Protein AF-A0A0Q2R6Z4-F1 (afdb_monomer_lite)

Structure (mmCIF, N/CA/C/O backbone):
data_AF-A0A0Q2R6Z4-F1
#
_entry.id   AF-A0A0Q2R6Z4-F1
#
loop_
_atom_site.group_PDB
_atom_site.id
_atom_site.type_symbol
_atom_site.label_atom_id
_atom_site.label_alt_id
_atom_site.label_comp_id
_atom_site.label_asym_id
_atom_site.label_entity_id
_atom_site.label_seq_id
_atom_site.pdbx_PDB_ins_code
_atom_site.Cartn_x
_atom_site.Cartn_y
_atom_site.Cartn_z
_atom_site.occupancy
_atom_site.B_iso_or_equiv
_atom_site.auth_seq_id
_atom_site.auth_comp_id
_atom_site.auth_asym_id
_atom_site.auth_atom_id
_atom_site.pdbx_PDB_model_num
ATOM 1 N N . MET A 1 1 ? 34.857 -36.832 -46.666 1.00 43.53 1 MET A N 1
ATOM 2 C CA . MET A 1 1 ? 34.058 -35.683 -46.186 1.00 43.53 1 MET A CA 1
ATOM 3 C C . MET A 1 1 ? 35.008 -34.594 -45.701 1.00 43.53 1 MET A C 1
ATOM 5 O O . MET A 1 1 ? 35.686 -34.791 -44.704 1.00 43.53 1 MET A O 1
ATOM 9 N N . LEU A 1 2 ? 35.151 -33.500 -46.456 1.00 51.31 2 LEU A N 1
ATOM 10 C CA . LEU A 1 2 ? 36.077 -32.400 -46.147 1.00 51.31 2 LEU A CA 1
ATOM 11 C C . LEU A 1 2 ? 35.426 -31.437 -45.144 1.00 51.31 2 LEU A C 1
ATOM 13 O O . LEU A 1 2 ? 34.524 -30.683 -45.504 1.00 51.31 2 LEU A O 1
ATOM 17 N N . GLN A 1 3 ? 35.879 -31.455 -43.888 1.00 57.09 3 GLN A N 1
ATOM 18 C CA . GLN A 1 3 ? 35.450 -30.493 -42.871 1.00 57.09 3 GLN A CA 1
ATOM 19 C C . GLN A 1 3 ? 35.933 -29.083 -43.250 1.00 57.09 3 GLN A C 1
ATOM 21 O O . GLN A 1 3 ? 37.123 -28.762 -43.216 1.00 57.09 3 GLN A O 1
ATOM 26 N N . ARG A 1 4 ? 34.988 -28.226 -43.646 1.00 56.56 4 ARG A N 1
ATOM 27 C CA . ARG A 1 4 ? 35.224 -26.823 -43.999 1.00 56.56 4 ARG A CA 1
ATOM 28 C C . ARG A 1 4 ? 35.564 -26.057 -42.721 1.00 56.56 4 ARG A C 1
ATOM 30 O O . ARG A 1 4 ? 34.697 -25.797 -41.898 1.00 56.56 4 ARG A O 1
ATOM 37 N N . ASN A 1 5 ? 36.843 -25.736 -42.546 1.00 54.69 5 ASN A N 1
ATOM 38 C CA . ASN A 1 5 ? 37.367 -25.141 -41.320 1.00 54.69 5 ASN A CA 1
ATOM 39 C C . ASN A 1 5 ? 36.759 -23.731 -41.082 1.00 54.69 5 ASN A C 1
ATOM 41 O O . ASN A 1 5 ? 37.078 -22.800 -41.836 1.00 54.69 5 ASN A O 1
ATOM 45 N N . PRO A 1 6 ? 35.896 -23.543 -40.062 1.00 59.94 6 PRO A N 1
ATOM 46 C CA . PRO A 1 6 ? 35.085 -22.330 -39.883 1.00 59.94 6 PRO A CA 1
ATOM 47 C C . PRO A 1 6 ? 35.934 -21.084 -39.597 1.00 59.94 6 PRO A C 1
ATOM 49 O O . PRO A 1 6 ? 35.570 -19.971 -39.978 1.00 59.94 6 PRO A O 1
ATOM 52 N N . ARG A 1 7 ? 37.133 -21.269 -39.030 1.00 58.03 7 ARG A N 1
ATOM 53 C CA . ARG A 1 7 ? 38.079 -20.184 -38.731 1.00 58.03 7 ARG A CA 1
ATOM 54 C C . ARG A 1 7 ? 38.596 -19.477 -39.989 1.00 58.03 7 ARG A C 1
ATOM 56 O O . ARG A 1 7 ? 38.792 -18.267 -39.980 1.00 58.03 7 ARG A O 1
ATOM 63 N N . ARG A 1 8 ? 38.759 -20.196 -41.108 1.00 59.97 8 ARG A N 1
ATOM 64 C CA . ARG A 1 8 ? 39.201 -19.595 -42.385 1.00 59.97 8 ARG A CA 1
ATOM 65 C C . ARG A 1 8 ? 38.102 -18.772 -43.058 1.00 59.97 8 ARG A C 1
ATOM 67 O O . ARG A 1 8 ? 38.410 -17.812 -43.759 1.00 59.97 8 ARG A O 1
ATOM 74 N N . VAL A 1 9 ? 36.838 -19.136 -42.845 1.00 59.91 9 VAL A N 1
ATOM 75 C CA . VAL A 1 9 ? 35.684 -18.383 -43.358 1.00 59.91 9 VAL A CA 1
ATOM 76 C C . VAL A 1 9 ? 35.526 -17.077 -42.579 1.00 59.91 9 VAL A C 1
ATOM 78 O O . VAL A 1 9 ? 35.398 -16.022 -43.194 1.00 59.91 9 VAL A O 1
ATOM 81 N N . LEU A 1 10 ? 35.663 -17.132 -41.250 1.00 57.84 10 LEU A N 1
ATOM 82 C CA . LEU A 1 10 ? 35.654 -15.959 -40.371 1.00 57.84 10 LEU A CA 1
ATOM 83 C C . LEU A 1 10 ? 36.774 -14.962 -40.698 1.00 57.84 10 LEU A C 1
ATOM 85 O O . LEU A 1 10 ? 36.492 -13.782 -40.879 1.00 57.84 10 LEU A O 1
ATOM 89 N N . HIS A 1 11 ? 38.018 -15.417 -40.877 1.00 57.84 11 HIS A N 1
ATOM 90 C CA . HIS A 1 11 ? 39.119 -14.514 -41.235 1.00 57.84 11 HIS A CA 1
ATOM 91 C C . HIS A 1 11 ? 38.961 -13.879 -42.623 1.00 57.84 11 HIS A C 1
ATOM 93 O O . HIS A 1 11 ? 39.305 -12.712 -42.805 1.00 57.84 11 HIS A O 1
ATOM 99 N N . ARG A 1 12 ? 38.405 -14.603 -43.604 1.00 59.72 12 ARG A N 1
ATOM 100 C CA . ARG A 1 12 ? 38.102 -14.025 -44.924 1.00 59.72 12 ARG A CA 1
ATOM 101 C C . ARG A 1 12 ? 36.974 -13.001 -44.837 1.00 59.72 12 ARG A C 1
ATOM 103 O O . ARG A 1 12 ? 37.114 -11.920 -45.397 1.00 59.72 12 ARG A O 1
ATOM 110 N N . ALA A 1 13 ? 35.906 -13.293 -44.097 1.00 59.59 13 ALA A N 1
ATOM 111 C CA . ALA A 1 13 ? 34.821 -12.340 -43.866 1.00 59.59 13 ALA A CA 1
ATOM 112 C C . ALA A 1 13 ? 35.324 -11.064 -43.161 1.00 59.59 13 ALA A C 1
ATOM 114 O O . ALA A 1 13 ? 34.991 -9.959 -43.583 1.00 59.59 13 ALA A O 1
ATOM 115 N N . GLN A 1 14 ? 36.204 -11.206 -42.164 1.00 61.31 14 GLN A N 1
ATOM 116 C CA . GLN A 1 14 ? 36.843 -10.085 -41.467 1.00 61.31 14 GLN A CA 1
ATOM 117 C C . GLN A 1 14 ? 37.773 -9.268 -42.376 1.00 61.31 14 GLN A C 1
ATOM 119 O O . GLN A 1 14 ? 37.736 -8.041 -42.333 1.00 61.31 14 GLN A O 1
ATOM 124 N N . ALA A 1 15 ? 38.572 -9.912 -43.232 1.00 60.09 15 ALA A N 1
ATOM 125 C CA . ALA A 1 15 ? 39.465 -9.220 -44.166 1.00 60.09 15 ALA A CA 1
ATOM 126 C C . ALA A 1 15 ? 38.695 -8.476 -45.273 1.00 60.09 15 ALA A C 1
ATOM 128 O O . ALA A 1 15 ? 39.050 -7.353 -45.632 1.00 60.09 15 ALA A O 1
ATOM 129 N N . HIS A 1 16 ? 37.609 -9.066 -45.782 1.00 59.81 16 HIS A N 1
ATOM 130 C CA . HIS A 1 16 ? 36.722 -8.412 -46.745 1.00 59.81 16 HIS A CA 1
ATOM 131 C C . HIS A 1 16 ? 35.961 -7.238 -46.122 1.00 59.81 16 HIS A C 1
ATOM 133 O O . HIS A 1 16 ? 35.845 -6.191 -46.762 1.00 59.81 16 HIS A O 1
ATOM 139 N N . ALA A 1 17 ? 35.517 -7.372 -44.868 1.00 61.31 17 ALA A N 1
ATOM 140 C CA . ALA A 1 17 ? 34.980 -6.255 -44.104 1.00 61.31 17 ALA A CA 1
ATOM 141 C C . ALA A 1 17 ? 36.048 -5.157 -43.965 1.00 61.31 17 ALA A C 1
ATOM 143 O O . ALA A 1 17 ? 35.859 -4.062 -44.479 1.00 61.31 17 ALA A O 1
ATOM 144 N N . ALA A 1 18 ? 37.229 -5.445 -43.419 1.00 62.47 18 ALA A N 1
ATOM 145 C CA . ALA A 1 18 ? 38.287 -4.445 -43.246 1.00 62.47 18 ALA A CA 1
ATOM 146 C C . ALA A 1 18 ? 38.670 -3.715 -44.555 1.00 62.47 18 ALA A C 1
ATOM 148 O O . ALA A 1 18 ? 38.818 -2.492 -44.564 1.00 62.47 18 ALA A O 1
ATOM 149 N N . ALA A 1 19 ? 38.746 -4.428 -45.684 1.00 62.47 19 ALA A N 1
ATOM 150 C CA . ALA A 1 19 ? 39.027 -3.833 -46.992 1.00 62.47 19 ALA A CA 1
ATOM 151 C C . ALA A 1 19 ? 37.887 -2.932 -47.509 1.00 62.47 19 ALA A C 1
ATOM 153 O O . ALA A 1 19 ? 38.151 -1.882 -48.100 1.00 62.47 19 ALA A O 1
ATOM 154 N N . TRP A 1 20 ? 36.623 -3.296 -47.267 1.00 62.22 20 TRP A N 1
ATOM 155 C CA . TRP A 1 20 ? 35.460 -2.459 -47.594 1.00 62.22 20 TRP A CA 1
ATOM 156 C C . TRP A 1 20 ? 35.409 -1.178 -46.747 1.00 62.22 20 TRP A C 1
ATOM 158 O O . TRP A 1 20 ? 35.021 -0.117 -47.236 1.00 62.22 20 TRP A O 1
ATOM 168 N N . TRP A 1 21 ? 35.877 -1.254 -45.500 1.00 59.50 21 TRP A N 1
ATOM 169 C CA . TRP A 1 21 ? 35.993 -0.114 -44.589 1.00 59.50 21 TRP A CA 1
ATOM 170 C C . TRP A 1 21 ? 37.145 0.840 -44.944 1.00 59.50 21 TRP A C 1
ATOM 172 O O . TRP A 1 21 ? 37.131 1.999 -44.522 1.00 59.50 21 TRP A O 1
ATOM 182 N N . GLN A 1 22 ? 38.139 0.385 -45.717 1.00 65.31 22 GLN A N 1
ATOM 183 C CA . GLN A 1 22 ? 39.316 1.171 -46.106 1.00 65.31 22 GLN A CA 1
ATOM 184 C C . GLN A 1 22 ? 39.214 1.854 -47.478 1.00 65.31 22 GLN A C 1
ATOM 186 O O . GLN A 1 22 ? 39.956 2.803 -47.735 1.00 65.31 22 GLN A O 1
ATOM 191 N N . ARG A 1 23 ? 38.288 1.429 -48.345 1.00 61.56 23 ARG A N 1
ATOM 192 C CA . ARG A 1 23 ? 38.150 1.963 -49.709 1.00 61.56 23 ARG A CA 1
ATOM 193 C C . ARG A 1 23 ? 37.128 3.100 -49.781 1.00 61.56 23 ARG A C 1
ATOM 195 O O . ARG A 1 23 ? 35.947 2.908 -49.506 1.00 61.56 23 ARG A O 1
ATOM 202 N N . GLY A 1 24 ? 37.594 4.276 -50.198 1.00 64.56 24 GLY A N 1
ATOM 203 C CA . GLY A 1 24 ? 36.774 5.458 -50.482 1.00 64.56 24 GLY A CA 1
ATOM 204 C C . GLY A 1 24 ? 37.367 6.751 -49.905 1.00 64.56 24 GLY A C 1
ATOM 205 O O . GLY A 1 24 ? 38.195 6.686 -48.994 1.00 64.56 24 GLY A O 1
ATOM 206 N N . PRO A 1 25 ? 36.962 7.931 -50.414 1.00 73.62 25 PRO A N 1
ATOM 207 C CA . PRO A 1 25 ? 37.429 9.224 -49.917 1.00 73.62 25 PRO A CA 1
ATOM 208 C C . PRO A 1 25 ? 37.174 9.364 -48.410 1.00 73.62 25 PRO A C 1
ATOM 210 O O . PRO A 1 25 ? 36.158 8.896 -47.890 1.00 73.62 25 PRO A O 1
ATOM 213 N N . THR A 1 26 ? 38.095 10.024 -47.705 1.00 68.94 26 THR A N 1
ATOM 214 C CA . THR A 1 26 ? 38.142 10.144 -46.231 1.00 68.94 26 THR A CA 1
ATOM 215 C C . THR A 1 26 ? 36.804 10.554 -45.603 1.00 68.94 26 THR A C 1
ATOM 217 O O . THR A 1 26 ? 36.417 10.017 -44.565 1.00 68.94 26 THR A O 1
ATOM 220 N N . ARG A 1 27 ? 36.036 11.410 -46.289 1.00 70.62 27 ARG A N 1
ATOM 221 C CA . ARG A 1 27 ? 34.692 11.856 -45.880 1.00 70.62 27 ARG A CA 1
ATOM 222 C C . ARG A 1 27 ? 33.641 10.733 -45.842 1.00 70.62 27 ARG A C 1
ATOM 224 O O . ARG A 1 27 ? 32.797 10.723 -44.950 1.00 70.62 27 ARG A O 1
ATOM 231 N N . LEU A 1 28 ? 33.677 9.774 -46.774 1.00 69.25 28 LEU A N 1
ATOM 232 C CA . LEU A 1 28 ? 32.742 8.635 -46.797 1.00 69.25 28 LEU A CA 1
ATOM 233 C C . LEU A 1 28 ? 33.077 7.599 -45.716 1.00 69.25 28 LEU A C 1
ATOM 235 O O . LEU A 1 28 ? 32.166 7.007 -45.138 1.00 69.25 28 LEU A O 1
ATOM 239 N N . ARG A 1 29 ? 34.366 7.418 -45.398 1.00 68.69 29 ARG A N 1
ATOM 240 C CA . ARG A 1 29 ? 34.807 6.543 -44.298 1.00 68.69 29 ARG A CA 1
ATOM 241 C C . ARG A 1 29 ? 34.376 7.098 -42.941 1.00 68.69 29 ARG A C 1
ATOM 243 O O . ARG A 1 29 ? 33.784 6.356 -42.165 1.00 68.69 29 ARG A O 1
ATOM 250 N N . GLN A 1 30 ? 34.558 8.400 -42.702 1.00 71.00 30 GLN A N 1
ATOM 251 C CA . GLN A 1 30 ? 34.077 9.056 -41.479 1.00 71.00 30 GLN A CA 1
ATOM 252 C C . GLN A 1 30 ? 32.553 8.969 -41.324 1.00 71.00 30 GLN A C 1
ATOM 254 O O . GLN A 1 30 ? 32.079 8.638 -40.243 1.00 71.00 30 GLN A O 1
ATOM 259 N N . ARG A 1 31 ? 31.773 9.188 -42.395 1.00 74.88 31 ARG A N 1
ATOM 260 C CA . ARG A 1 31 ? 30.303 9.045 -42.346 1.00 74.88 31 ARG A CA 1
ATOM 261 C C . ARG A 1 31 ? 29.854 7.623 -42.011 1.00 74.88 31 ARG A C 1
ATOM 263 O O . ARG A 1 31 ? 28.943 7.455 -41.211 1.00 74.88 31 ARG A O 1
ATOM 270 N N . ARG A 1 32 ? 30.494 6.599 -42.587 1.00 72.31 32 ARG A N 1
ATOM 271 C CA . ARG A 1 32 ? 30.194 5.191 -42.270 1.00 72.31 32 ARG A CA 1
ATOM 272 C C . ARG A 1 32 ? 30.581 4.830 -40.840 1.00 72.31 32 ARG A C 1
ATOM 274 O O . ARG A 1 32 ? 29.831 4.131 -40.176 1.00 72.31 32 ARG A O 1
ATOM 281 N N . GLN A 1 33 ? 31.718 5.328 -40.365 1.00 72.00 33 GLN A N 1
ATOM 282 C CA . GLN A 1 33 ? 32.182 5.080 -39.004 1.00 72.00 33 GLN A CA 1
ATOM 283 C C . GLN A 1 33 ? 31.275 5.757 -37.970 1.00 72.00 33 GLN A C 1
ATOM 285 O O . GLN A 1 33 ? 30.903 5.124 -36.991 1.00 72.00 33 GLN A O 1
ATOM 290 N N . LEU A 1 34 ? 30.837 6.993 -38.239 1.00 74.56 34 LEU A N 1
ATOM 291 C CA . LEU A 1 34 ? 29.814 7.667 -37.441 1.00 74.56 34 LEU A CA 1
ATOM 292 C C . LEU A 1 34 ? 28.518 6.861 -37.429 1.00 74.56 34 LEU A C 1
ATOM 294 O O . LEU A 1 34 ? 28.040 6.554 -36.351 1.00 74.56 34 LEU A O 1
ATOM 298 N N . LEU A 1 35 ? 28.005 6.441 -38.591 1.00 76.38 35 LEU A N 1
ATOM 299 C CA . LEU A 1 35 ? 26.773 5.650 -38.669 1.00 76.38 35 LEU A CA 1
ATOM 300 C C . LEU A 1 35 ? 26.869 4.327 -37.909 1.00 76.38 35 LEU A C 1
ATOM 302 O O . LEU A 1 35 ? 25.934 3.987 -37.206 1.00 76.38 35 LEU A O 1
ATOM 306 N N . VAL A 1 36 ? 27.976 3.589 -38.005 1.00 79.75 36 VAL A N 1
ATOM 307 C CA . VAL A 1 36 ? 28.120 2.302 -37.301 1.00 79.75 36 VAL A CA 1
ATOM 308 C C . VAL A 1 36 ? 28.314 2.483 -35.794 1.00 79.75 36 VAL A C 1
ATOM 310 O O . VAL A 1 36 ? 27.923 1.603 -35.035 1.00 79.75 36 VAL A O 1
ATOM 313 N N . CYS A 1 37 ? 28.859 3.616 -35.343 1.00 73.69 37 CYS A N 1
ATOM 314 C CA . CYS A 1 37 ? 28.937 3.933 -33.917 1.00 73.69 37 CYS A CA 1
ATOM 315 C C . CYS A 1 37 ? 27.618 4.498 -33.363 1.00 73.69 37 CYS A C 1
ATOM 317 O O . CYS A 1 37 ? 27.261 4.195 -32.228 1.00 73.69 37 CYS A O 1
ATOM 319 N N . THR A 1 38 ? 26.880 5.302 -34.136 1.00 75.25 38 THR A N 1
ATOM 320 C CA . THR A 1 38 ? 25.645 5.952 -33.671 1.00 75.25 38 THR A CA 1
ATOM 321 C C . THR A 1 38 ? 24.406 5.085 -33.843 1.00 75.25 38 THR A C 1
ATOM 323 O O . THR A 1 38 ? 23.498 5.210 -33.028 1.00 75.25 38 THR A O 1
ATOM 326 N N . LEU A 1 39 ? 24.360 4.177 -34.827 1.00 81.75 39 LEU A N 1
ATOM 327 C CA . LEU A 1 39 ? 23.257 3.221 -34.975 1.00 81.75 39 LEU A CA 1
ATOM 328 C C . LEU A 1 39 ? 23.001 2.407 -33.701 1.00 81.75 39 LEU A C 1
ATOM 330 O O . LEU A 1 39 ? 21.865 2.429 -33.243 1.00 81.75 39 LEU A O 1
ATOM 334 N N . PRO A 1 40 ? 23.991 1.710 -33.105 1.00 77.81 40 PRO A N 1
ATOM 335 C CA . PRO A 1 40 ? 23.744 0.897 -31.921 1.00 77.81 40 PRO A CA 1
ATOM 336 C C . PRO A 1 40 ? 23.271 1.755 -30.744 1.00 77.81 40 PRO A C 1
ATOM 338 O O . PRO A 1 40 ? 22.293 1.404 -30.088 1.00 77.81 40 PRO A O 1
ATOM 341 N N . ALA A 1 41 ? 23.878 2.927 -30.532 1.00 80.75 41 ALA A N 1
ATOM 342 C CA . ALA A 1 41 ? 23.438 3.864 -29.501 1.00 80.75 41 ALA A CA 1
ATOM 343 C C . ALA A 1 41 ? 21.983 4.321 -29.721 1.00 80.75 41 ALA A C 1
ATOM 345 O O . ALA A 1 41 ? 21.181 4.279 -28.793 1.00 80.75 41 ALA A O 1
ATOM 346 N N . ALA A 1 42 ? 21.612 4.678 -30.954 1.00 83.19 42 ALA A N 1
ATOM 347 C CA . ALA A 1 42 ? 20.245 5.051 -31.304 1.00 83.19 42 ALA A CA 1
ATOM 348 C C . ALA A 1 42 ? 19.261 3.881 -31.140 1.00 83.19 42 ALA A C 1
ATOM 350 O O . ALA A 1 42 ? 18.154 4.087 -30.655 1.00 83.19 42 ALA A O 1
ATOM 351 N N . THR A 1 43 ? 19.655 2.650 -31.485 1.00 80.56 43 THR A N 1
ATOM 352 C CA . THR A 1 43 ? 18.803 1.466 -31.288 1.00 80.56 43 THR A CA 1
ATOM 353 C C . THR A 1 43 ? 18.567 1.160 -29.814 1.00 80.56 43 THR A C 1
ATOM 355 O O . THR A 1 43 ? 17.443 0.838 -29.448 1.00 80.56 43 THR A O 1
ATOM 358 N N . VAL A 1 44 ? 19.586 1.313 -28.961 1.00 82.50 44 VAL A N 1
ATOM 359 C CA . VAL A 1 44 ? 19.441 1.160 -27.505 1.00 82.50 44 VAL A CA 1
ATOM 360 C C . VAL A 1 44 ? 18.496 2.227 -26.956 1.00 82.50 44 VAL A C 1
ATOM 362 O O . VAL A 1 44 ? 17.602 1.911 -26.178 1.00 82.50 44 VAL A O 1
ATOM 365 N N . LEU A 1 45 ? 18.637 3.473 -27.412 1.00 85.19 45 LEU A N 1
ATOM 366 C CA . LEU A 1 45 ? 17.786 4.584 -26.985 1.00 85.19 45 LEU A CA 1
ATOM 367 C C . LEU A 1 45 ? 16.323 4.396 -27.423 1.00 85.19 45 LEU A C 1
ATOM 369 O O . LEU A 1 45 ? 15.410 4.654 -26.645 1.00 85.19 45 LEU A O 1
ATOM 373 N N . LEU A 1 46 ? 16.096 3.888 -28.639 1.00 82.06 46 LEU A N 1
ATOM 374 C CA . LEU A 1 46 ? 14.764 3.528 -29.134 1.00 82.06 46 LEU A CA 1
ATOM 375 C C . LEU A 1 46 ? 14.163 2.340 -28.379 1.00 82.06 46 LEU A C 1
ATOM 377 O O . LEU A 1 46 ? 12.968 2.352 -28.106 1.00 82.06 46 LEU A O 1
ATOM 381 N N . ALA A 1 47 ? 14.967 1.334 -28.027 1.00 82.12 47 ALA A N 1
ATOM 382 C CA . ALA A 1 47 ? 14.510 0.206 -27.221 1.00 82.12 47 ALA A CA 1
ATOM 383 C C . ALA A 1 47 ? 14.088 0.661 -25.816 1.00 82.12 47 ALA A C 1
ATOM 385 O O . ALA A 1 47 ? 13.012 0.289 -25.364 1.00 82.12 47 ALA A O 1
ATOM 386 N N . LEU A 1 48 ? 14.876 1.532 -25.174 1.00 76.06 48 LEU A N 1
ATOM 387 C CA . LEU A 1 48 ? 14.524 2.170 -23.900 1.00 76.06 48 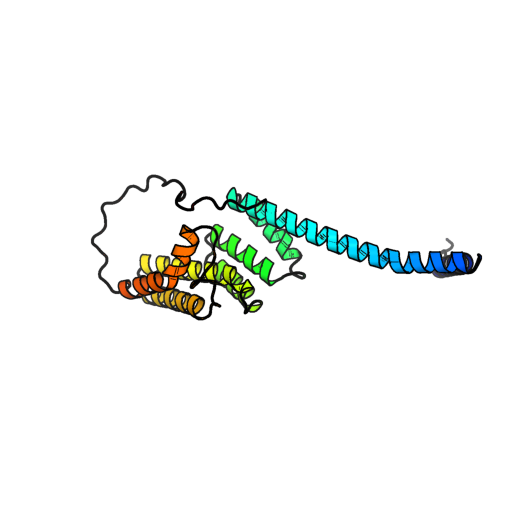LEU A CA 1
ATOM 388 C C . LEU A 1 48 ? 13.228 2.982 -24.005 1.00 76.06 48 LEU A C 1
ATOM 390 O O . LEU A 1 48 ? 12.344 2.831 -23.171 1.00 76.06 48 LEU A O 1
ATOM 394 N N . ALA A 1 49 ? 13.085 3.812 -25.040 1.00 77.56 49 ALA A N 1
ATOM 395 C CA . ALA A 1 49 ? 11.868 4.594 -25.249 1.00 77.56 49 ALA A CA 1
ATOM 396 C C . ALA A 1 49 ? 10.637 3.701 -25.489 1.00 77.56 49 ALA A C 1
ATOM 398 O O . ALA A 1 49 ? 9.563 3.962 -24.945 1.00 77.56 49 ALA A O 1
ATOM 399 N N . ALA A 1 50 ? 10.792 2.632 -26.274 1.00 76.69 50 ALA A N 1
ATOM 400 C CA . ALA A 1 50 ? 9.734 1.657 -26.509 1.00 76.69 50 ALA A CA 1
ATOM 401 C C . ALA A 1 50 ? 9.334 0.944 -25.214 1.00 76.69 50 ALA A C 1
ATOM 403 O O . ALA A 1 50 ? 8.144 0.767 -24.977 1.00 76.69 50 ALA A O 1
ATOM 404 N N . GLU A 1 51 ? 10.306 0.596 -24.371 1.00 71.88 51 GLU A N 1
ATOM 405 C CA . GLU A 1 51 ? 10.066 -0.031 -23.074 1.00 71.88 51 GLU A CA 1
ATOM 406 C C . GLU A 1 51 ? 9.303 0.903 -22.132 1.00 71.88 51 GLU A C 1
ATOM 408 O O . GLU A 1 51 ? 8.265 0.511 -21.613 1.00 71.88 51 GLU A O 1
ATOM 413 N N . ILE A 1 52 ? 9.729 2.167 -22.006 1.00 72.38 52 ILE A N 1
ATOM 414 C CA . ILE A 1 52 ? 9.027 3.191 -21.209 1.00 72.38 52 ILE A CA 1
ATOM 415 C C . ILE A 1 52 ? 7.583 3.383 -21.700 1.00 72.38 52 ILE A C 1
ATOM 417 O O . ILE A 1 52 ? 6.653 3.532 -20.912 1.00 72.38 52 ILE A O 1
ATOM 421 N N . THR A 1 53 ? 7.369 3.357 -23.016 1.00 68.81 53 THR A N 1
ATOM 422 C CA . THR A 1 53 ? 6.019 3.475 -23.590 1.00 68.81 53 THR A CA 1
ATOM 423 C C . THR A 1 53 ? 5.177 2.240 -23.265 1.00 68.81 53 THR A C 1
ATOM 425 O O . THR A 1 53 ? 3.995 2.353 -22.946 1.00 68.81 53 THR A O 1
ATOM 428 N N . ARG A 1 54 ? 5.787 1.051 -23.319 1.00 65.69 54 ARG A N 1
ATOM 429 C CA . ARG A 1 54 ? 5.130 -0.216 -22.992 1.00 65.69 54 ARG A CA 1
ATOM 430 C C . ARG A 1 54 ? 4.724 -0.275 -21.525 1.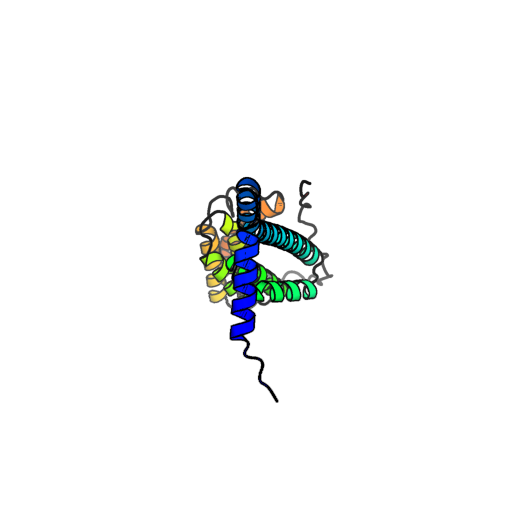00 65.69 54 ARG A C 1
ATOM 432 O O . ARG A 1 54 ? 3.599 -0.669 -21.242 1.00 65.69 54 ARG A O 1
ATOM 439 N N . THR A 1 55 ? 5.598 0.149 -20.614 1.00 53.00 55 THR A N 1
ATOM 440 C CA . THR A 1 55 ? 5.300 0.181 -19.177 1.00 53.00 55 THR A CA 1
ATOM 441 C C . THR A 1 55 ? 4.221 1.209 -18.849 1.00 53.00 55 THR A C 1
ATOM 443 O O . THR A 1 55 ? 3.332 0.907 -18.057 1.00 53.00 55 THR A O 1
ATOM 446 N N . MET A 1 56 ? 4.205 2.374 -19.511 1.00 62.25 56 MET A N 1
ATOM 447 C CA . MET A 1 56 ? 3.099 3.333 -19.377 1.00 62.25 56 MET A CA 1
ATOM 448 C C . MET A 1 56 ? 1.756 2.753 -19.840 1.00 62.25 56 MET A C 1
ATOM 450 O O . MET A 1 56 ? 0.753 2.898 -19.143 1.00 62.25 56 MET A O 1
ATOM 454 N N . LEU A 1 57 ? 1.731 2.068 -20.987 1.00 56.97 57 LEU A N 1
ATOM 455 C CA . LEU A 1 57 ? 0.520 1.426 -21.507 1.00 56.97 57 LEU A CA 1
ATOM 456 C C . LEU A 1 57 ? 0.038 0.284 -20.600 1.00 56.97 57 LEU A C 1
ATOM 458 O O . LEU A 1 57 ? -1.158 0.177 -20.341 1.00 56.97 57 LEU A O 1
ATOM 462 N N . ALA A 1 58 ? 0.960 -0.527 -20.076 1.00 53.94 58 ALA A N 1
ATOM 463 C CA . ALA A 1 58 ? 0.650 -1.584 -19.115 1.00 53.94 58 ALA A CA 1
ATOM 464 C C . ALA A 1 58 ? 0.104 -1.012 -17.796 1.00 53.94 58 ALA A C 1
ATOM 466 O O . ALA A 1 58 ? -0.862 -1.538 -17.256 1.00 53.94 58 ALA A O 1
ATOM 467 N N . GLY A 1 59 ? 0.644 0.114 -17.318 1.00 48.12 59 GLY A N 1
ATOM 468 C CA . GLY A 1 59 ? 0.110 0.819 -16.151 1.00 48.12 59 GLY A CA 1
ATOM 469 C C . GLY A 1 59 ? -1.321 1.328 -16.364 1.00 48.12 59 GLY A C 1
ATOM 470 O O . GLY A 1 59 ? -2.157 1.211 -15.472 1.00 48.12 59 GLY A O 1
ATOM 471 N N . GLN A 1 60 ? -1.641 1.840 -17.556 1.00 53.62 60 GLN A N 1
ATOM 472 C CA . GLN A 1 60 ? -3.008 2.258 -17.896 1.00 53.62 60 GLN A CA 1
ATOM 473 C C . GLN A 1 60 ? -3.978 1.075 -18.023 1.00 53.62 60 GLN A C 1
ATOM 475 O O . GLN A 1 60 ? -5.133 1.190 -17.606 1.00 53.62 60 GLN A O 1
ATOM 480 N N . ALA A 1 61 ? -3.521 -0.056 -18.565 1.00 54.38 61 ALA A N 1
ATOM 481 C CA . ALA A 1 61 ? -4.300 -1.291 -18.622 1.00 54.38 61 ALA A CA 1
ATOM 482 C C . ALA A 1 61 ? -4.575 -1.835 -17.213 1.00 54.38 61 ALA A C 1
ATOM 484 O O . ALA A 1 61 ? -5.737 -2.006 -16.864 1.00 54.38 61 ALA A O 1
ATOM 485 N N . ALA A 1 62 ? -3.551 -1.936 -16.359 1.00 46.12 62 ALA A N 1
ATOM 486 C CA . ALA A 1 62 ? -3.691 -2.361 -14.967 1.00 46.12 62 ALA A CA 1
ATOM 487 C C . ALA A 1 62 ? -4.651 -1.459 -14.172 1.00 46.12 62 ALA A C 1
ATOM 489 O O . ALA A 1 62 ? -5.486 -1.961 -13.428 1.00 46.12 62 ALA A O 1
ATOM 490 N N . LEU A 1 63 ? -4.609 -0.134 -14.368 1.00 52.97 63 LEU A N 1
ATOM 491 C CA . LEU A 1 63 ? -5.593 0.788 -13.783 1.00 52.97 63 LEU A CA 1
ATOM 492 C C . LEU A 1 63 ? -7.009 0.540 -14.315 1.00 52.97 63 LEU A C 1
ATOM 494 O O . LEU A 1 63 ? -7.982 0.628 -13.569 1.00 52.97 63 LEU A O 1
ATOM 498 N N . THR A 1 64 ? -7.142 0.244 -15.607 1.00 55.31 64 THR A N 1
ATOM 499 C CA . THR A 1 64 ? -8.439 -0.043 -16.229 1.00 55.31 64 THR A CA 1
ATOM 500 C C . THR A 1 64 ? -9.011 -1.368 -15.727 1.00 55.31 64 THR A C 1
ATOM 502 O O . THR A 1 64 ? -10.203 -1.438 -15.439 1.00 55.31 64 THR A O 1
ATOM 505 N N . ASP A 1 65 ? -8.181 -2.391 -15.571 1.00 52.59 65 ASP A N 1
ATOM 506 C CA . ASP A 1 65 ? -8.604 -3.723 -15.147 1.00 52.59 65 ASP A CA 1
ATOM 507 C C . ASP A 1 65 ? -8.818 -3.794 -13.631 1.00 52.59 65 ASP A C 1
ATOM 509 O O . ASP A 1 65 ? -9.797 -4.393 -13.184 1.00 52.59 65 ASP A O 1
ATOM 513 N N . TYR A 1 66 ? -8.037 -3.040 -12.848 1.00 49.84 66 TYR A N 1
ATOM 514 C CA . TYR A 1 66 ? -8.344 -2.728 -11.450 1.00 49.84 66 TYR A CA 1
ATOM 515 C C . TYR A 1 66 ? -9.718 -2.052 -11.330 1.00 49.84 66 TYR A C 1
ATOM 517 O O . TYR A 1 66 ? -10.564 -2.493 -10.555 1.00 49.84 66 TYR A O 1
ATOM 525 N N . ASN A 1 67 ? -10.002 -1.042 -12.163 1.00 55.56 67 ASN A N 1
ATOM 526 C CA . ASN A 1 67 ? -11.317 -0.393 -12.190 1.00 55.56 67 ASN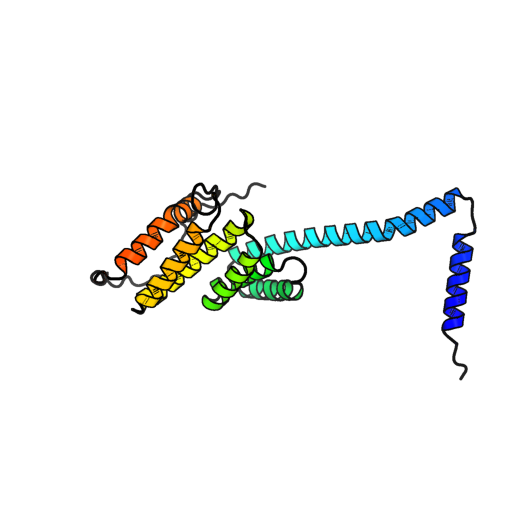 A CA 1
ATOM 527 C C . ASN A 1 67 ? -12.443 -1.354 -12.626 1.00 55.56 67 ASN A C 1
ATOM 529 O O . ASN A 1 67 ? -13.578 -1.230 -12.160 1.00 55.56 67 ASN A O 1
ATOM 533 N N . ARG A 1 68 ? -12.150 -2.331 -13.494 1.00 54.03 68 ARG A N 1
ATOM 534 C CA . ARG A 1 68 ? -13.098 -3.376 -13.926 1.00 54.03 68 ARG A CA 1
ATOM 535 C C . ARG A 1 68 ? -13.215 -4.552 -12.957 1.00 54.03 68 ARG A C 1
ATOM 537 O O . ARG A 1 68 ? -14.091 -5.384 -13.170 1.00 54.03 68 ARG A O 1
ATOM 544 N N . HIS A 1 69 ? -12.402 -4.592 -11.902 1.00 55.97 69 HIS A N 1
ATOM 545 C CA . HIS A 1 69 ? -12.326 -5.702 -10.950 1.00 55.97 69 HIS A CA 1
ATOM 546 C C . HIS A 1 69 ? -11.981 -7.053 -11.621 1.00 55.97 69 HIS A C 1
ATOM 548 O O . HIS A 1 69 ? -12.406 -8.107 -11.148 1.00 55.97 69 HIS A O 1
ATOM 554 N N . ASP A 1 70 ? -11.214 -7.037 -12.721 1.00 65.88 70 ASP A N 1
ATOM 555 C CA . ASP A 1 70 ? -10.769 -8.253 -13.420 1.00 65.88 70 ASP A CA 1
ATOM 556 C C . ASP A 1 70 ? -9.475 -8.791 -12.789 1.00 65.88 70 ASP A C 1
ATOM 558 O O . ASP A 1 70 ? -8.352 -8.487 -13.201 1.00 65.88 70 ASP A O 1
ATOM 562 N N . LEU A 1 71 ? -9.644 -9.570 -11.720 1.00 63.97 71 LEU A N 1
ATOM 563 C CA . LEU A 1 71 ? -8.531 -10.103 -10.931 1.00 63.97 71 LEU A CA 1
ATOM 564 C C . LEU A 1 71 ? -7.706 -11.156 -11.681 1.00 63.97 71 LEU A C 1
ATOM 566 O O . LEU A 1 71 ? -6.534 -11.351 -11.357 1.00 63.97 71 LEU A O 1
ATOM 570 N N . ASP A 1 72 ? -8.287 -11.830 -12.675 1.00 64.69 72 ASP A N 1
ATOM 571 C CA . ASP A 1 72 ? -7.588 -12.854 -13.451 1.00 64.69 72 ASP A CA 1
ATOM 572 C C . ASP A 1 72 ? -6.630 -12.220 -14.465 1.00 64.69 72 ASP A C 1
ATOM 574 O O . ASP A 1 72 ? -5.478 -12.655 -14.566 1.00 64.69 72 ASP A O 1
ATOM 578 N N . ALA A 1 73 ? -7.066 -11.151 -15.144 1.00 65.19 73 ALA A N 1
ATOM 579 C CA . ALA A 1 73 ? -6.196 -10.331 -15.985 1.00 65.19 73 ALA A CA 1
ATOM 580 C C . ALA A 1 73 ? -5.070 -9.687 -15.158 1.00 65.19 73 ALA A C 1
ATOM 582 O O . ALA A 1 73 ? -3.892 -9.833 -15.496 1.00 65.19 73 ALA A O 1
ATOM 583 N N . LEU A 1 74 ? -5.412 -9.094 -14.006 1.00 63.06 74 LEU A N 1
ATOM 584 C CA . LEU A 1 74 ? -4.429 -8.488 -13.108 1.00 63.06 74 LEU A CA 1
ATOM 585 C C . LEU A 1 74 ? -3.379 -9.508 -12.641 1.00 63.06 74 LEU A C 1
ATOM 587 O O . LEU A 1 74 ? -2.186 -9.215 -12.665 1.00 63.06 74 LEU A O 1
ATOM 591 N N . ARG A 1 75 ? -3.784 -10.733 -12.272 1.00 73.88 75 ARG A N 1
ATOM 592 C CA . ARG A 1 75 ? -2.854 -11.797 -11.853 1.00 73.88 75 ARG A CA 1
ATOM 593 C C . ARG A 1 75 ? -1.858 -12.172 -12.953 1.00 73.88 75 ARG A C 1
ATOM 595 O O . ARG A 1 75 ? -0.680 -12.381 -12.655 1.00 73.88 75 ARG A O 1
ATOM 602 N N . ALA A 1 76 ? -2.307 -12.263 -14.205 1.00 71.19 76 ALA A N 1
ATOM 603 C CA . ALA A 1 76 ? -1.433 -12.557 -15.341 1.00 71.19 76 ALA A CA 1
ATOM 604 C C . ALA A 1 76 ? -0.421 -11.425 -15.600 1.00 71.19 76 ALA A C 1
ATOM 606 O O . ALA A 1 76 ? 0.761 -11.692 -15.857 1.00 71.19 76 ALA A O 1
ATOM 607 N N . ASP A 1 77 ? -0.857 -10.174 -15.459 1.00 67.12 77 ASP A N 1
ATOM 608 C CA . ASP A 1 77 ? 0.003 -9.000 -15.596 1.00 67.12 77 ASP A CA 1
ATOM 609 C C . ASP A 1 77 ? 1.053 -8.938 -14.482 1.00 67.12 77 ASP A C 1
ATOM 611 O O . ASP A 1 77 ? 2.244 -8.792 -14.769 1.00 67.12 77 ASP A O 1
ATOM 615 N N . VAL A 1 78 ? 0.658 -9.150 -13.219 1.00 70.00 78 VAL A N 1
ATOM 616 C CA . VAL A 1 78 ? 1.597 -9.221 -12.085 1.00 70.00 78 VAL A CA 1
ATOM 617 C C . VAL A 1 78 ? 2.617 -10.340 -12.291 1.00 70.00 78 VAL A C 1
ATOM 619 O O . VAL A 1 78 ? 3.815 -10.118 -12.109 1.00 70.00 78 VAL A O 1
ATOM 622 N N . ALA A 1 79 ? 2.179 -11.534 -12.708 1.00 74.06 79 ALA A N 1
ATOM 623 C CA . ALA A 1 79 ? 3.076 -12.658 -12.972 1.00 74.06 79 ALA A CA 1
ATOM 624 C C . ALA A 1 79 ? 4.123 -12.302 -14.041 1.00 74.06 79 ALA A C 1
ATOM 626 O O . ALA A 1 79 ? 5.315 -12.554 -13.851 1.00 74.06 79 ALA A O 1
ATOM 627 N N . THR A 1 80 ? 3.698 -11.642 -15.118 1.00 71.75 80 THR A N 1
ATOM 628 C CA . THR A 1 80 ? 4.591 -11.183 -16.188 1.00 71.75 80 THR A CA 1
ATOM 629 C C . THR A 1 80 ? 5.579 -10.132 -15.678 1.00 71.75 80 THR A C 1
ATOM 631 O O . THR A 1 80 ? 6.783 -10.278 -15.875 1.00 71.75 80 THR A O 1
ATOM 634 N N . LEU A 1 81 ? 5.104 -9.110 -14.961 1.00 67.88 81 LEU A N 1
ATOM 635 C CA . LEU A 1 81 ? 5.944 -8.050 -14.390 1.00 67.88 81 LEU A CA 1
ATOM 636 C C . LEU A 1 81 ? 6.963 -8.600 -13.382 1.00 67.88 81 LEU A C 1
ATOM 638 O O . LEU A 1 81 ? 8.132 -8.212 -13.406 1.00 67.88 81 LEU A O 1
ATOM 642 N N . SER A 1 82 ? 6.558 -9.570 -12.557 1.00 68.06 82 SER A N 1
ATOM 643 C CA . SER A 1 82 ? 7.438 -10.228 -11.585 1.00 68.06 82 SER A CA 1
ATOM 644 C C . SER A 1 82 ? 8.569 -11.035 -12.231 1.00 68.06 82 SER A C 1
ATOM 646 O O . SER A 1 82 ? 9.650 -11.160 -11.656 1.00 68.06 82 SER A O 1
ATOM 648 N N . GLN A 1 83 ? 8.381 -11.532 -13.457 1.00 66.12 83 GLN A N 1
ATOM 649 C CA . GLN A 1 83 ? 9.438 -12.225 -14.192 1.00 66.12 83 GLN A CA 1
ATOM 650 C C . GLN A 1 83 ? 10.553 -11.266 -14.647 1.00 66.12 83 GLN A C 1
ATOM 652 O O . GLN A 1 83 ? 11.706 -11.675 -14.794 1.00 66.12 83 GLN A O 1
ATOM 657 N N . PHE A 1 84 ? 10.227 -9.981 -14.810 1.00 61.50 84 PHE A N 1
ATOM 658 C CA . PHE A 1 84 ? 11.141 -8.913 -15.224 1.00 61.50 84 PHE A CA 1
ATOM 659 C C . PHE A 1 84 ? 11.529 -7.965 -14.070 1.00 61.50 84 PHE A C 1
ATOM 661 O O . PHE A 1 84 ? 11.958 -6.839 -14.326 1.00 61.50 84 PHE A O 1
ATOM 668 N N . ASN A 1 85 ? 11.462 -8.438 -12.815 1.00 63.25 85 ASN A N 1
ATOM 669 C CA . ASN A 1 85 ? 11.719 -7.731 -11.538 1.00 63.25 85 ASN A CA 1
ATOM 670 C C . ASN A 1 85 ? 13.103 -7.047 -11.375 1.00 63.25 85 ASN A C 1
ATOM 672 O O . ASN A 1 85 ? 13.500 -6.647 -10.286 1.00 63.25 85 ASN A O 1
ATOM 676 N N . ILE A 1 86 ? 13.889 -6.942 -12.442 1.00 60.81 86 ILE A N 1
ATOM 677 C CA . ILE A 1 86 ? 15.231 -6.356 -12.443 1.00 60.81 86 ILE A CA 1
ATOM 678 C C . ILE A 1 86 ? 15.167 -4.826 -12.580 1.00 60.81 86 ILE A C 1
ATOM 680 O O . ILE A 1 86 ? 16.088 -4.142 -12.144 1.00 60.81 86 ILE A O 1
ATOM 684 N N . VAL A 1 87 ? 14.106 -4.288 -13.195 1.00 59.03 87 VAL A N 1
ATOM 685 C CA . VAL A 1 87 ? 14.037 -2.863 -13.568 1.00 59.03 87 VAL A CA 1
ATOM 686 C C . VAL A 1 87 ? 13.507 -1.982 -12.433 1.00 59.03 87 VAL A C 1
ATOM 688 O O . VAL A 1 87 ? 14.099 -0.939 -12.171 1.00 59.03 87 VAL A O 1
ATOM 691 N N . ASP A 1 88 ? 12.443 -2.404 -11.744 1.00 70.19 88 ASP A N 1
ATOM 692 C CA . ASP A 1 88 ? 11.878 -1.689 -10.590 1.00 70.19 88 ASP A CA 1
ATOM 693 C C . ASP A 1 88 ? 11.276 -2.680 -9.569 1.00 70.19 88 ASP A C 1
ATOM 695 O O . ASP A 1 88 ? 10.088 -3.019 -9.634 1.00 70.19 88 ASP A O 1
ATOM 699 N N . PRO A 1 89 ? 12.090 -3.196 -8.630 1.00 76.44 89 PRO A N 1
ATOM 700 C CA . PRO A 1 89 ? 11.630 -4.194 -7.670 1.00 76.44 89 PRO A CA 1
ATOM 701 C C . PRO A 1 89 ? 10.632 -3.651 -6.643 1.00 76.44 89 PRO A C 1
ATOM 703 O O . PRO A 1 89 ? 9.822 -4.412 -6.099 1.00 76.44 89 PRO A O 1
ATOM 706 N N . ALA A 1 90 ? 10.661 -2.341 -6.386 1.00 78.19 90 ALA A N 1
ATOM 707 C CA . ALA A 1 90 ? 9.730 -1.692 -5.477 1.00 78.19 90 ALA A CA 1
ATOM 708 C C . ALA A 1 90 ? 8.329 -1.651 -6.094 1.00 78.19 90 ALA A C 1
ATOM 710 O O . ALA A 1 90 ? 7.358 -2.053 -5.450 1.00 78.19 90 ALA A O 1
ATOM 711 N N . GLN A 1 91 ? 8.234 -1.264 -7.370 1.00 80.06 91 GLN A N 1
ATOM 712 C CA . GLN A 1 91 ? 6.968 -1.223 -8.097 1.00 80.06 91 GLN A CA 1
ATOM 713 C C . GLN A 1 91 ? 6.344 -2.613 -8.263 1.00 80.06 91 GLN A C 1
ATOM 715 O O . GLN A 1 91 ? 5.141 -2.772 -8.058 1.00 80.06 91 GLN A O 1
ATOM 720 N N . VAL A 1 92 ? 7.144 -3.636 -8.576 1.00 84.00 92 VAL A N 1
ATOM 721 C CA . VAL A 1 92 ? 6.648 -5.021 -8.654 1.00 84.00 92 VAL A CA 1
ATOM 722 C C . VAL A 1 92 ? 6.099 -5.480 -7.303 1.00 84.00 92 VAL A C 1
ATOM 724 O O . VAL A 1 92 ? 5.021 -6.072 -7.251 1.00 84.00 92 VAL A O 1
ATOM 727 N N . SER A 1 93 ? 6.799 -5.174 -6.208 1.00 86.31 93 SER A N 1
ATOM 728 C CA . SER A 1 93 ? 6.337 -5.508 -4.856 1.00 86.31 93 SER A CA 1
ATOM 729 C C . SER A 1 93 ? 5.043 -4.771 -4.500 1.00 86.31 93 SER A C 1
ATOM 731 O O . SER A 1 93 ? 4.139 -5.372 -3.932 1.00 86.31 93 SER A O 1
ATOM 733 N N . PHE A 1 94 ? 4.906 -3.501 -4.884 1.00 85.88 94 PHE A N 1
ATOM 734 C CA . PHE A 1 94 ? 3.675 -2.735 -4.680 1.00 85.88 94 PHE A CA 1
ATOM 735 C C . PHE A 1 94 ? 2.479 -3.353 -5.423 1.00 85.88 94 PHE A C 1
ATOM 737 O O . PHE A 1 94 ? 1.435 -3.588 -4.823 1.00 85.88 94 PHE A O 1
ATOM 744 N N . ILE A 1 95 ? 2.652 -3.700 -6.700 1.00 83.94 95 ILE A N 1
ATOM 745 C CA . ILE A 1 95 ? 1.600 -4.319 -7.520 1.00 83.94 95 ILE A CA 1
ATOM 746 C C . ILE A 1 95 ? 1.217 -5.710 -6.982 1.00 83.94 95 ILE A C 1
ATOM 748 O O . ILE A 1 95 ? 0.037 -6.056 -6.917 1.00 83.94 95 ILE A O 1
ATOM 752 N N . ALA A 1 96 ? 2.202 -6.510 -6.560 1.00 86.62 96 ALA A N 1
ATOM 753 C CA . ALA A 1 96 ? 1.954 -7.809 -5.935 1.00 86.62 96 ALA A CA 1
ATOM 754 C C . ALA A 1 96 ? 1.180 -7.677 -4.614 1.00 86.62 96 ALA A C 1
ATOM 756 O O . ALA A 1 96 ? 0.316 -8.505 -4.323 1.00 86.62 96 ALA A O 1
ATOM 757 N N . ALA A 1 97 ? 1.459 -6.627 -3.836 1.00 88.94 97 ALA A N 1
ATOM 758 C CA . ALA A 1 97 ? 0.722 -6.330 -2.618 1.00 88.94 97 ALA A CA 1
ATOM 759 C C . ALA A 1 97 ? -0.741 -5.973 -2.910 1.00 88.94 97 ALA A C 1
ATOM 761 O O . ALA A 1 97 ? -1.629 -6.559 -2.296 1.00 88.94 97 ALA A O 1
ATOM 762 N N . ASP A 1 98 ? -1.000 -5.084 -3.875 1.00 86.12 98 ASP A N 1
ATOM 763 C CA . ASP A 1 98 ? -2.362 -4.711 -4.281 1.00 86.12 98 ASP A CA 1
ATOM 764 C C . ASP A 1 98 ? -3.168 -5.940 -4.737 1.00 86.12 98 ASP A C 1
ATOM 766 O O . ASP A 1 98 ? -4.308 -6.131 -4.309 1.00 86.12 98 ASP A O 1
ATOM 770 N N . LEU A 1 99 ? -2.567 -6.831 -5.535 1.00 85.94 99 LEU A N 1
ATOM 771 C CA . LEU A 1 99 ? -3.203 -8.093 -5.924 1.00 85.94 99 LEU A CA 1
ATOM 772 C C . LEU A 1 99 ? -3.514 -8.973 -4.704 1.00 85.94 99 LEU A C 1
ATOM 774 O O . LEU A 1 99 ? -4.620 -9.499 -4.590 1.00 85.94 99 LEU A O 1
ATOM 778 N N . ALA A 1 100 ? -2.564 -9.122 -3.779 1.00 88.12 100 ALA A N 1
ATOM 779 C CA . ALA A 1 100 ? -2.765 -9.918 -2.574 1.00 88.12 100 ALA A CA 1
ATOM 780 C C . ALA A 1 100 ? -3.884 -9.347 -1.680 1.00 88.12 100 ALA A C 1
ATOM 782 O O . ALA A 1 100 ? -4.654 -10.124 -1.114 1.00 88.12 100 ALA A O 1
ATOM 783 N N . VAL A 1 101 ? -4.043 -8.016 -1.603 1.00 88.81 101 VAL A N 1
ATOM 784 C CA . VAL A 1 101 ? -5.192 -7.375 -0.934 1.00 88.81 101 VAL A CA 1
ATOM 785 C C . VAL A 1 101 ? -6.502 -7.782 -1.605 1.00 88.81 101 VAL A C 1
ATOM 787 O O . VAL A 1 101 ? -7.433 -8.201 -0.917 1.00 88.81 101 VAL A O 1
ATOM 790 N N . LEU A 1 102 ? -6.571 -7.702 -2.936 1.00 85.50 102 LEU A N 1
ATOM 791 C CA . LEU A 1 102 ? -7.774 -8.047 -3.700 1.00 85.50 102 LEU A CA 1
ATOM 792 C C . LEU A 1 102 ? -8.152 -9.531 -3.577 1.00 85.50 102 LEU A C 1
ATOM 794 O O . LEU A 1 102 ? -9.330 -9.877 -3.609 1.00 85.50 102 LEU A O 1
ATOM 798 N N . GLU A 1 103 ? -7.169 -10.408 -3.390 1.00 86.00 103 GLU A N 1
ATOM 799 C CA . GLU A 1 103 ? -7.373 -11.841 -3.153 1.00 86.00 103 GLU A CA 1
ATOM 800 C C . GLU A 1 103 ? -7.653 -12.186 -1.678 1.00 86.00 103 GLU A C 1
ATOM 802 O O . GLU A 1 103 ? -7.823 -13.358 -1.340 1.00 86.00 103 GLU A O 1
ATOM 807 N N . GLY A 1 104 ? -7.672 -11.195 -0.780 1.00 87.06 104 GLY A N 1
ATOM 808 C CA . GLY A 1 104 ? -7.853 -11.397 0.661 1.00 87.06 104 GLY A CA 1
ATOM 809 C C . GLY A 1 104 ? -6.641 -12.018 1.369 1.00 87.06 104 GLY A C 1
ATOM 810 O O . GLY A 1 104 ? -6.729 -12.385 2.542 1.00 87.06 104 GLY A O 1
ATOM 811 N N . ARG A 1 105 ? -5.489 -12.118 0.697 1.00 93.38 105 ARG A N 1
ATOM 812 C CA . ARG A 1 105 ? -4.224 -12.633 1.243 1.00 93.38 105 ARG A CA 1
ATOM 813 C C . ARG A 1 105 ? -3.477 -11.526 1.988 1.00 93.38 105 ARG A C 1
ATOM 815 O O . ARG A 1 105 ? -2.409 -11.080 1.581 1.00 93.38 105 ARG A O 1
ATOM 822 N N . LEU A 1 106 ? -4.062 -11.061 3.093 1.00 94.38 106 LEU A N 1
ATOM 823 C CA . LEU A 1 106 ? -3.596 -9.862 3.805 1.00 94.38 106 LEU A CA 1
ATOM 824 C C . LEU A 1 106 ? -2.180 -9.989 4.395 1.00 94.38 106 LEU A C 1
ATOM 826 O O . LEU A 1 106 ? -1.480 -8.989 4.529 1.00 94.38 106 LEU A O 1
ATOM 830 N N . GLU A 1 107 ? -1.742 -11.199 4.744 1.00 94.94 107 GLU A N 1
ATOM 831 C CA . GLU A 1 107 ? -0.377 -11.437 5.233 1.00 94.94 107 GLU A CA 1
ATOM 832 C C . GLU A 1 107 ? 0.660 -11.328 4.105 1.00 94.94 107 GLU A C 1
ATOM 834 O O . GLU A 1 107 ? 1.655 -10.617 4.254 1.00 94.94 107 GLU A O 1
ATOM 839 N N . ASP A 1 108 ? 0.378 -11.936 2.947 1.00 94.56 108 ASP A N 1
ATOM 840 C CA . ASP A 1 108 ? 1.203 -11.803 1.740 1.00 94.56 108 ASP A CA 1
ATOM 841 C C . ASP A 1 108 ? 1.282 -10.333 1.301 1.00 94.56 108 ASP A C 1
ATOM 843 O O . ASP A 1 108 ? 2.363 -9.817 1.006 1.00 94.56 108 ASP A O 1
ATOM 847 N N . ALA A 1 109 ? 0.147 -9.627 1.322 1.00 95.19 109 ALA A N 1
ATOM 848 C CA . ALA A 1 109 ? 0.086 -8.203 1.010 1.00 95.19 109 ALA A CA 1
ATOM 849 C C . ALA A 1 109 ? 0.989 -7.368 1.929 1.00 95.19 109 ALA A C 1
ATOM 851 O O . ALA A 1 109 ? 1.704 -6.484 1.456 1.00 95.19 109 ALA A O 1
ATOM 852 N N . GLU A 1 110 ? 1.008 -7.656 3.234 1.00 95.25 110 GLU A N 1
ATOM 853 C CA . GLU A 1 110 ? 1.835 -6.906 4.183 1.00 95.25 110 GLU A CA 1
ATOM 854 C C . GLU A 1 110 ? 3.325 -7.138 3.929 1.00 95.25 110 GLU A C 1
ATOM 856 O O . GLU A 1 110 ? 4.114 -6.186 3.961 1.00 95.25 110 GLU A O 1
ATOM 861 N N . HIS A 1 111 ? 3.714 -8.377 3.621 1.00 95.44 111 HIS A N 1
ATOM 862 C CA . HIS A 1 111 ? 5.083 -8.692 3.224 1.00 95.44 111 HIS A CA 1
ATOM 863 C C . HIS A 1 111 ? 5.499 -7.924 1.968 1.00 95.44 111 HIS A C 1
ATOM 865 O O . HIS A 1 111 ? 6.569 -7.310 1.949 1.00 95.44 111 HIS A O 1
ATOM 871 N N . HIS A 1 112 ? 4.646 -7.905 0.945 1.00 93.56 112 HIS A N 1
ATOM 872 C CA . HIS A 1 112 ? 4.922 -7.216 -0.310 1.00 93.56 112 HIS A CA 1
ATOM 873 C C . HIS A 1 112 ? 4.977 -5.687 -0.155 1.00 93.56 112 HIS A C 1
ATOM 875 O O . HIS A 1 112 ? 5.921 -5.066 -0.646 1.00 93.56 112 HIS A O 1
ATOM 881 N N . PHE A 1 113 ? 4.063 -5.062 0.598 1.00 94.50 113 PHE A N 1
ATOM 882 C CA . PHE A 1 113 ? 4.151 -3.623 0.883 1.00 94.50 113 PHE A CA 1
ATOM 883 C C . PHE A 1 113 ? 5.380 -3.268 1.721 1.00 94.50 113 PHE A C 1
ATOM 885 O O . PHE A 1 113 ? 6.016 -2.246 1.473 1.00 94.50 113 PHE A O 1
ATOM 892 N N . THR A 1 114 ? 5.752 -4.106 2.692 1.00 92.88 114 THR A N 1
ATOM 893 C CA . THR A 1 114 ? 6.965 -3.884 3.493 1.00 92.88 114 THR A CA 1
ATOM 894 C C . THR A 1 114 ? 8.222 -3.967 2.623 1.00 92.88 114 THR A C 1
ATOM 896 O O . THR A 1 114 ? 9.129 -3.150 2.781 1.00 92.88 114 THR A O 1
ATOM 899 N N . ALA A 1 115 ? 8.260 -4.903 1.668 1.00 90.62 115 ALA A N 1
ATOM 900 C CA . ALA A 1 115 ? 9.336 -4.996 0.686 1.00 90.62 115 ALA A CA 1
ATOM 901 C C . ALA A 1 115 ? 9.385 -3.758 -0.225 1.00 90.62 115 ALA A C 1
ATOM 903 O O . ALA A 1 115 ? 10.456 -3.183 -0.401 1.00 90.62 115 ALA A O 1
ATOM 904 N N . ALA A 1 116 ? 8.237 -3.291 -0.727 1.00 89.06 116 ALA A N 1
ATOM 905 C CA . ALA A 1 116 ? 8.160 -2.058 -1.512 1.00 89.06 116 ALA A CA 1
ATOM 906 C C . ALA A 1 116 ? 8.681 -0.844 -0.718 1.00 89.06 116 ALA A C 1
ATOM 908 O O . ALA A 1 116 ? 9.453 -0.040 -1.234 1.00 89.06 116 ALA A O 1
ATOM 909 N N . LEU A 1 117 ? 8.333 -0.749 0.571 1.00 90.06 117 LEU A N 1
ATOM 910 C CA . LEU A 1 117 ? 8.732 0.363 1.434 1.00 90.06 117 LEU A CA 1
ATOM 911 C C . LEU A 1 117 ? 10.240 0.407 1.725 1.00 90.06 117 LEU A C 1
ATOM 913 O O . LEU A 1 117 ? 10.780 1.481 1.983 1.00 90.06 117 LEU A O 1
ATOM 917 N N . ALA A 1 118 ? 10.933 -0.734 1.679 1.00 85.06 118 ALA A N 1
ATOM 918 C CA . ALA A 1 118 ? 12.373 -0.804 1.932 1.00 85.06 118 ALA A CA 1
ATOM 919 C C . ALA A 1 118 ? 13.211 -0.032 0.895 1.00 85.06 118 ALA A C 1
ATOM 921 O O . ALA A 1 118 ? 14.372 0.287 1.157 1.00 85.06 118 ALA A O 1
ATOM 922 N N . HIS A 1 119 ? 12.629 0.275 -0.266 1.00 74.81 119 HIS A N 1
ATOM 923 C CA . HIS A 1 119 ? 13.302 0.954 -1.367 1.00 74.81 119 HIS A CA 1
ATOM 924 C C . HIS A 1 119 ? 13.035 2.469 -1.413 1.00 74.81 119 HIS A C 1
ATOM 926 O O . HIS A 1 119 ? 13.840 3.192 -1.997 1.00 74.81 119 HIS A O 1
ATOM 932 N N . ASP A 1 120 ? 11.993 2.961 -0.726 1.00 66.62 120 ASP A N 1
ATOM 933 C CA . ASP A 1 120 ? 11.528 4.350 -0.822 1.00 66.62 120 ASP A CA 1
ATOM 934 C C . ASP A 1 120 ? 11.348 5.024 0.551 1.00 66.62 120 ASP A C 1
ATOM 936 O O . ASP A 1 120 ? 10.459 4.693 1.336 1.00 66.62 120 ASP A O 1
ATOM 940 N N . GLY A 1 121 ? 12.169 6.043 0.836 1.00 61.03 121 GLY A N 1
ATOM 941 C CA . GLY A 1 121 ? 12.098 6.833 2.080 1.00 61.03 121 GLY A CA 1
ATOM 942 C C . GLY A 1 121 ? 11.412 8.203 1.962 1.00 61.03 121 GLY A C 1
ATOM 943 O O . GLY A 1 121 ? 11.160 8.849 2.976 1.00 61.03 121 GLY A O 1
ATOM 944 N N . GLY A 1 122 ? 11.139 8.674 0.740 1.00 69.44 122 GLY A N 1
ATOM 945 C CA . GLY A 1 122 ? 10.617 10.021 0.460 1.00 69.44 122 GLY A CA 1
ATOM 946 C C . GLY A 1 122 ? 9.115 10.063 0.135 1.00 69.44 122 GLY A C 1
ATOM 947 O O . GLY A 1 122 ? 8.409 9.085 0.377 1.00 69.44 122 GLY A O 1
ATOM 948 N N . PRO A 1 123 ? 8.607 11.162 -0.460 1.00 67.44 123 PRO A N 1
ATOM 949 C CA . PRO A 1 123 ? 7.200 11.299 -0.869 1.00 67.44 123 PRO A CA 1
ATOM 950 C C . PRO A 1 123 ? 6.697 10.189 -1.807 1.00 67.44 123 PRO A C 1
ATOM 952 O O . PRO A 1 123 ? 5.515 9.858 -1.794 1.00 67.44 123 PRO A O 1
ATOM 955 N N . ALA A 1 124 ? 7.596 9.561 -2.575 1.00 75.94 124 ALA A N 1
ATOM 956 C CA . ALA A 1 124 ? 7.286 8.392 -3.401 1.00 75.94 124 ALA A CA 1
ATOM 957 C C . ALA A 1 124 ? 6.750 7.197 -2.585 1.00 75.94 124 ALA A C 1
ATOM 959 O O . ALA A 1 124 ? 6.003 6.384 -3.114 1.00 75.94 124 ALA A O 1
ATOM 960 N N . SER A 1 125 ? 7.043 7.135 -1.279 1.00 86.81 125 SER A N 1
ATOM 961 C CA . SER A 1 125 ? 6.532 6.093 -0.381 1.00 86.81 125 SER A CA 1
ATOM 962 C C . SER A 1 125 ? 5.071 6.286 0.045 1.00 86.81 125 SER A C 1
ATOM 964 O O . SER A 1 125 ? 4.507 5.384 0.663 1.00 86.81 125 SER A O 1
ATOM 966 N N . CYS A 1 126 ? 4.432 7.428 -0.256 1.00 90.12 126 CYS A N 1
ATOM 967 C CA . CYS A 1 126 ? 3.073 7.707 0.223 1.00 90.12 126 CYS A CA 1
ATOM 968 C C . CYS A 1 126 ? 2.039 6.643 -0.184 1.00 90.12 126 CYS A C 1
ATOM 970 O O . CYS A 1 126 ? 1.301 6.211 0.701 1.00 90.12 126 CYS A O 1
ATOM 972 N N . PRO A 1 127 ? 1.966 6.171 -1.448 1.00 89.38 127 PRO A N 1
ATOM 973 C CA . PRO A 1 127 ? 1.015 5.123 -1.821 1.00 89.38 127 PRO A CA 1
ATOM 974 C C . PRO A 1 127 ? 1.229 3.831 -1.022 1.00 89.38 127 PRO A C 1
ATOM 976 O O . PRO A 1 127 ? 0.274 3.288 -0.474 1.00 89.38 127 PRO A O 1
ATOM 979 N N . VAL A 1 128 ? 2.488 3.399 -0.872 1.00 93.12 128 VAL A N 1
ATOM 980 C CA . VAL A 1 128 ? 2.862 2.207 -0.093 1.00 93.12 128 VAL A CA 1
ATOM 981 C C . VAL A 1 128 ? 2.432 2.358 1.366 1.00 93.12 128 VAL A C 1
ATOM 983 O O . VAL A 1 128 ? 1.813 1.460 1.926 1.00 93.12 128 VAL A O 1
ATOM 986 N N . ARG A 1 129 ? 2.730 3.502 1.994 1.00 94.75 129 ARG A N 1
ATOM 987 C CA . ARG A 1 129 ? 2.419 3.752 3.409 1.00 94.75 129 ARG A CA 1
ATOM 988 C C . ARG A 1 129 ? 0.923 3.863 3.673 1.00 94.75 129 ARG A C 1
ATOM 990 O O . ARG A 1 129 ? 0.466 3.329 4.675 1.00 94.75 129 ARG A O 1
ATOM 997 N N . VAL A 1 130 ? 0.171 4.526 2.793 1.00 94.62 130 VAL A N 1
ATOM 998 C CA . VAL A 1 130 ? -1.293 4.625 2.907 1.00 94.62 130 VAL A CA 1
ATOM 999 C C . VAL A 1 130 ? -1.930 3.240 2.792 1.00 94.62 130 VAL A C 1
ATOM 1001 O O . VAL A 1 130 ? -2.752 2.882 3.627 1.00 94.62 130 VAL A O 1
ATOM 1004 N N . ASN A 1 131 ? -1.517 2.429 1.815 1.00 95.00 131 ASN A N 1
ATOM 1005 C CA . ASN A 1 131 ? -2.070 1.083 1.661 1.00 95.00 131 ASN A CA 1
ATOM 1006 C C . ASN A 1 131 ? -1.641 0.142 2.802 1.00 95.00 131 ASN A C 1
ATOM 1008 O O . ASN A 1 131 ? -2.457 -0.633 3.295 1.00 95.00 131 ASN A O 1
ATOM 1012 N N . LEU A 1 132 ? -0.392 0.234 3.272 1.00 96.62 132 LEU A N 1
ATOM 1013 C CA . LEU A 1 132 ? 0.105 -0.559 4.401 1.00 96.62 132 LEU A CA 1
ATOM 1014 C C . LEU A 1 132 ? -0.586 -0.196 5.725 1.00 96.62 132 LEU A C 1
ATOM 1016 O O . LEU A 1 132 ? -0.829 -1.073 6.551 1.00 96.62 132 LEU A O 1
ATOM 1020 N N . GLU A 1 133 ? -0.894 1.083 5.944 1.00 97.56 133 GLU A N 1
ATOM 1021 C CA . GLU A 1 133 ? -1.696 1.538 7.083 1.00 97.56 133 GLU A CA 1
ATOM 1022 C C . GLU A 1 133 ? -3.093 0.921 7.057 1.00 97.56 133 GLU A C 1
ATOM 1024 O O . GLU A 1 133 ? -3.464 0.244 8.017 1.00 97.56 133 GLU A O 1
ATOM 1029 N N . LEU A 1 134 ? -3.811 1.061 5.941 1.00 96.38 134 LEU A N 1
ATOM 1030 C CA . LEU A 1 134 ? -5.160 0.519 5.788 1.00 96.38 134 LEU A CA 1
ATOM 1031 C C . LEU A 1 134 ? -5.189 -1.010 5.924 1.00 96.38 134 LEU A C 1
ATOM 1033 O O . LEU A 1 134 ? -6.102 -1.574 6.530 1.00 96.38 134 LEU A O 1
ATOM 1037 N N . LEU A 1 135 ? -4.175 -1.698 5.394 1.00 97.62 135 LEU A N 1
ATOM 1038 C CA . LEU A 1 135 ? -4.025 -3.144 5.530 1.00 97.62 135 LEU A CA 1
ATOM 1039 C C . LEU A 1 135 ? -3.883 -3.563 6.998 1.00 97.62 135 LEU A C 1
ATOM 1041 O O . LEU A 1 135 ? -4.567 -4.483 7.448 1.00 97.62 135 LEU A O 1
ATOM 1045 N N . ARG A 1 136 ? -3.018 -2.883 7.756 1.00 98.19 136 ARG A N 1
ATOM 1046 C CA . ARG A 1 136 ? -2.820 -3.146 9.188 1.00 98.19 136 ARG A CA 1
ATOM 1047 C C . ARG A 1 136 ? -4.069 -2.821 9.994 1.00 98.19 136 ARG A C 1
ATOM 1049 O O . ARG A 1 136 ? -4.448 -3.614 10.849 1.00 98.19 136 ARG A O 1
ATOM 1056 N N . GLU A 1 137 ? -4.749 -1.719 9.684 1.00 97.88 137 GLU A N 1
ATOM 1057 C CA . GLU A 1 137 ? -6.055 -1.399 10.265 1.00 97.88 137 GLU A CA 1
ATOM 1058 C C . GLU A 1 137 ? -7.058 -2.539 10.010 1.00 97.88 137 GLU A C 1
ATOM 1060 O O . GLU A 1 137 ? -7.671 -3.039 10.949 1.00 97.88 137 GLU A O 1
ATOM 1065 N N . THR A 1 138 ? -7.136 -3.044 8.775 1.00 96.75 138 THR A N 1
ATOM 1066 C CA . THR A 1 138 ? -8.030 -4.154 8.396 1.00 96.75 138 THR A CA 1
ATOM 1067 C C . THR A 1 138 ? -7.693 -5.454 9.136 1.00 96.75 138 THR A C 1
ATOM 1069 O O . THR A 1 138 ? -8.586 -6.150 9.620 1.00 96.75 138 THR A O 1
ATOM 1072 N N . ARG A 1 139 ? -6.406 -5.803 9.270 1.00 97.81 139 ARG A N 1
ATOM 1073 C CA . ARG A 1 139 ? -5.979 -6.967 10.071 1.00 97.81 139 ARG A CA 1
ATOM 1074 C C . ARG A 1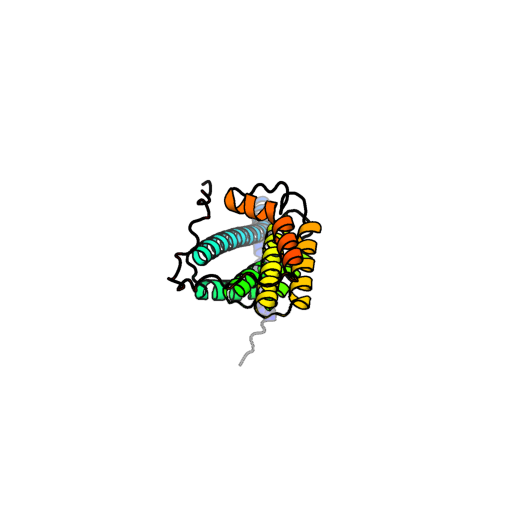 139 ? -6.352 -6.798 11.546 1.00 97.81 139 ARG A C 1
ATOM 1076 O O . ARG A 1 139 ? -6.762 -7.770 12.182 1.00 97.81 139 ARG A O 1
ATOM 1083 N N . GLY A 1 140 ? -6.247 -5.576 12.070 1.00 97.00 140 GLY A N 1
ATOM 1084 C CA . GLY A 1 140 ? -6.712 -5.218 13.407 1.00 97.00 140 GLY A CA 1
ATOM 1085 C C . GLY A 1 140 ? -8.218 -5.413 13.573 1.00 97.00 140 GLY A C 1
ATOM 1086 O O . GLY A 1 140 ? -8.637 -6.055 14.536 1.00 97.00 140 GLY A O 1
ATOM 1087 N N . ASP A 1 141 ? -9.016 -4.971 12.599 1.00 96.12 141 ASP A N 1
ATOM 1088 C CA . ASP A 1 141 ? -10.474 -5.142 12.600 1.00 96.12 141 ASP A CA 1
ATOM 1089 C C . ASP A 1 141 ? -10.871 -6.624 12.619 1.00 96.12 141 ASP A C 1
ATOM 1091 O O . ASP A 1 141 ? -11.737 -7.033 13.394 1.00 96.12 141 ASP A O 1
ATOM 1095 N N . LEU A 1 142 ? -10.204 -7.456 11.812 1.00 95.88 142 LEU A N 1
ATOM 1096 C CA . LEU A 1 142 ? -10.442 -8.904 11.769 1.00 95.88 142 LEU A CA 1
ATOM 1097 C C . LEU A 1 142 ? -10.061 -9.600 13.084 1.00 95.88 142 LEU A C 1
ATOM 1099 O O . LEU A 1 142 ? -10.793 -10.469 13.572 1.00 95.88 142 LEU A O 1
ATOM 1103 N N . ALA A 1 143 ? -8.933 -9.214 13.683 1.00 95.75 143 ALA A N 1
ATOM 1104 C CA . ALA A 1 143 ? -8.515 -9.723 14.986 1.00 95.75 143 ALA A CA 1
ATOM 1105 C C . ALA A 1 143 ? -9.503 -9.302 16.090 1.00 95.75 143 ALA A C 1
ATOM 1107 O O . ALA A 1 143 ? -9.917 -10.135 16.896 1.00 95.75 143 ALA A O 1
ATOM 1108 N N . ALA A 1 144 ? -9.959 -8.047 16.087 1.00 94.12 144 ALA A N 1
ATOM 1109 C CA . ALA A 1 144 ? -10.948 -7.545 17.038 1.00 94.12 144 ALA A CA 1
ATOM 1110 C C . ALA A 1 144 ? -12.297 -8.267 16.889 1.00 94.12 144 ALA A C 1
ATOM 1112 O O . ALA A 1 144 ? -12.869 -8.717 17.882 1.00 94.12 144 ALA A O 1
ATOM 1113 N N . ALA A 1 145 ? -12.768 -8.469 15.654 1.00 91.44 145 ALA A N 1
ATOM 1114 C CA . ALA A 1 145 ? -14.011 -9.185 15.360 1.00 91.44 145 ALA A CA 1
ATOM 1115 C C . ALA A 1 145 ? -13.994 -10.645 15.847 1.00 91.44 145 ALA A C 1
ATOM 1117 O O . ALA A 1 145 ? -15.038 -11.211 16.169 1.00 91.44 145 ALA A O 1
ATOM 1118 N N . THR A 1 146 ? -12.808 -11.250 15.935 1.00 91.88 146 THR A N 1
ATOM 1119 C CA . THR A 1 146 ? -12.600 -12.613 16.446 1.00 91.88 146 THR A CA 1
ATOM 1120 C C . THR A 1 146 ? -12.156 -12.648 17.913 1.00 91.88 146 THR A C 1
ATOM 1122 O O . THR A 1 146 ? -11.746 -13.695 18.403 1.00 91.88 146 THR A O 1
ATOM 1125 N N . SER A 1 147 ? -12.286 -11.528 18.639 1.00 91.00 147 SER A N 1
ATOM 1126 C CA . SER A 1 147 ? -11.916 -11.382 20.059 1.00 91.00 147 SER A CA 1
ATOM 1127 C C . SER A 1 147 ? -10.426 -11.614 20.367 1.00 91.00 147 SER A C 1
ATOM 1129 O O . SER A 1 147 ? -10.055 -11.869 21.512 1.00 91.00 147 SER A O 1
ATOM 1131 N N . HIS A 1 148 ? -9.545 -11.479 19.373 1.00 94.94 148 HIS A N 1
ATOM 1132 C CA . HIS A 1 148 ? -8.091 -11.499 19.544 1.00 94.94 148 HIS A CA 1
ATOM 1133 C C . HIS A 1 148 ? -7.560 -10.092 19.868 1.00 94.94 148 HIS A C 1
ATOM 1135 O O . HIS A 1 148 ? -6.762 -9.521 19.124 1.00 94.94 148 HIS A O 1
ATOM 1141 N N . THR A 1 149 ? -7.998 -9.516 20.991 1.00 94.62 149 THR A N 1
ATOM 1142 C CA . THR A 1 149 ? -7.764 -8.102 21.351 1.00 94.62 149 THR A CA 1
ATOM 1143 C C . THR A 1 149 ? -6.289 -7.694 21.343 1.00 94.62 149 THR A C 1
ATOM 1145 O O . THR A 1 149 ? -5.948 -6.675 20.754 1.00 94.62 149 THR A O 1
ATOM 1148 N N . ALA A 1 150 ? -5.397 -8.507 21.918 1.00 95.88 150 ALA A N 1
ATOM 1149 C CA . ALA A 1 150 ? -3.962 -8.201 21.944 1.00 95.88 150 ALA A CA 1
ATOM 1150 C C . ALA A 1 150 ? -3.345 -8.158 20.534 1.00 95.88 150 ALA A C 1
ATOM 1152 O O . ALA A 1 150 ? -2.491 -7.324 20.238 1.00 95.88 150 ALA A O 1
ATOM 1153 N N . GLN A 1 151 ? -3.803 -9.042 19.644 1.00 97.00 151 GLN A N 1
ATOM 1154 C CA . GLN A 1 151 ? -3.358 -9.057 18.254 1.00 97.00 151 GLN A CA 1
ATOM 1155 C C . GLN A 1 151 ? -3.910 -7.846 17.488 1.00 97.00 151 GLN A C 1
ATOM 1157 O O . GLN A 1 151 ? -3.190 -7.234 16.700 1.00 97.00 151 GLN A O 1
ATOM 1162 N N . ALA A 1 152 ? -5.160 -7.463 17.752 1.00 97.75 152 ALA A N 1
ATOM 1163 C CA . ALA A 1 152 ? -5.758 -6.266 17.176 1.00 97.75 152 ALA A CA 1
ATOM 1164 C C . ALA A 1 152 ? -5.005 -4.993 17.596 1.00 97.75 152 ALA A C 1
ATOM 1166 O O . ALA A 1 152 ? -4.656 -4.174 16.748 1.00 97.75 152 ALA A O 1
ATOM 1167 N N . GLU A 1 153 ? -4.677 -4.867 18.885 1.00 97.69 153 GLU A N 1
ATOM 1168 C CA . GLU A 1 153 ? -3.885 -3.755 19.419 1.00 97.69 153 GLU A CA 1
ATOM 1169 C C . GLU A 1 153 ? -2.505 -3.669 18.761 1.00 97.69 153 GLU A C 1
ATOM 1171 O O . GLU A 1 153 ? -2.066 -2.581 18.379 1.00 97.69 153 GLU A O 1
ATOM 1176 N N . GLN A 1 154 ? -1.841 -4.812 18.557 1.00 98.19 154 GLN A N 1
ATOM 1177 C CA . GLN A 1 154 ? -0.569 -4.866 17.840 1.00 98.19 154 GLN A CA 1
ATOM 1178 C C . GLN A 1 154 ? -0.708 -4.329 16.409 1.00 98.19 154 GLN A C 1
ATOM 1180 O O . GLN A 1 154 ? 0.084 -3.476 15.997 1.00 98.19 154 GLN A O 1
ATOM 1185 N N . PHE A 1 155 ? -1.714 -4.782 15.657 1.00 98.50 155 PHE A N 1
ATOM 1186 C CA . PHE A 1 155 ? -1.929 -4.323 14.285 1.00 98.50 155 PHE A CA 1
ATOM 1187 C C . PHE A 1 155 ? -2.242 -2.824 14.214 1.00 98.50 155 PHE A C 1
ATOM 1189 O O . PHE A 1 155 ? -1.583 -2.106 13.459 1.00 98.50 155 PHE A O 1
ATOM 1196 N N . TYR A 1 156 ? -3.144 -2.309 15.050 1.00 98.62 156 TYR A N 1
ATOM 1197 C CA . TYR A 1 156 ? -3.430 -0.871 15.093 1.00 98.62 156 TYR A CA 1
ATOM 1198 C C . TYR A 1 156 ? -2.210 -0.038 15.497 1.00 98.62 156 TYR A C 1
ATOM 1200 O O . TYR A 1 156 ? -1.940 1.004 14.902 1.00 98.62 156 TYR A O 1
ATOM 1208 N N . THR A 1 157 ? -1.411 -0.520 16.450 1.00 98.50 157 THR A N 1
ATOM 1209 C CA . THR A 1 157 ? -0.167 0.150 16.847 1.00 98.50 157 THR A CA 1
ATOM 1210 C C . THR A 1 157 ? 0.808 0.223 15.672 1.00 98.50 157 THR A C 1
ATOM 1212 O O . THR A 1 157 ? 1.389 1.276 15.407 1.00 98.50 157 THR A O 1
ATOM 1215 N N . THR A 1 158 ? 0.958 -0.863 14.909 1.00 98.12 158 THR A N 1
ATOM 1216 C CA . THR A 1 158 ? 1.813 -0.871 13.709 1.00 98.12 158 THR A CA 1
ATOM 1217 C C . THR A 1 158 ? 1.259 0.006 12.580 1.00 98.12 158 THR A C 1
ATOM 1219 O O . THR A 1 158 ? 2.041 0.555 11.803 1.00 98.12 158 THR A O 1
ATOM 1222 N N . ALA A 1 159 ? -0.062 0.206 12.503 1.00 98.25 159 ALA A N 1
ATOM 1223 C CA . ALA A 1 159 ? -0.682 1.170 11.593 1.00 98.25 159 ALA A CA 1
ATOM 1224 C C . ALA A 1 159 ? -0.329 2.616 11.994 1.00 98.25 159 ALA A C 1
ATOM 1226 O O . ALA A 1 159 ? 0.154 3.383 11.160 1.00 98.25 159 ALA A O 1
ATOM 1227 N N . LEU A 1 160 ? -0.434 2.970 13.283 1.00 98.44 160 LEU A N 1
ATOM 1228 C CA . LEU A 1 160 ? 0.004 4.278 13.799 1.00 98.44 160 LEU A CA 1
ATOM 1229 C C . LEU A 1 160 ? 1.507 4.526 13.589 1.00 98.44 160 LEU A C 1
ATOM 1231 O O . LEU A 1 160 ? 1.928 5.651 13.304 1.00 98.44 160 LEU A O 1
ATOM 1235 N N . GLN A 1 161 ? 2.334 3.483 13.679 1.00 97.44 161 GLN A N 1
ATOM 1236 C CA . GLN A 1 161 ? 3.756 3.572 13.334 1.00 97.44 161 GLN A CA 1
ATOM 1237 C C . GLN A 1 161 ? 3.962 3.879 11.844 1.00 97.44 161 GLN A C 1
ATOM 1239 O O . GLN A 1 161 ? 4.805 4.710 11.509 1.00 97.44 161 GLN A O 1
ATOM 1244 N N . THR A 1 162 ? 3.171 3.281 10.944 1.00 96.12 162 THR A N 1
ATOM 1245 C CA . THR A 1 162 ? 3.212 3.609 9.508 1.00 96.12 162 THR A CA 1
ATOM 1246 C C . THR A 1 162 ? 2.880 5.077 9.257 1.00 96.12 162 THR A C 1
ATOM 1248 O O . THR A 1 162 ? 3.587 5.729 8.484 1.00 96.12 162 THR A O 1
ATOM 1251 N N . ILE A 1 163 ? 1.841 5.594 9.927 1.00 96.56 163 ILE A N 1
ATOM 1252 C CA . ILE A 1 163 ? 1.404 6.991 9.809 1.00 96.56 163 ILE A CA 1
ATOM 1253 C C . ILE A 1 163 ? 2.480 7.938 10.336 1.00 96.56 163 ILE A C 1
ATOM 1255 O O . ILE A 1 163 ? 2.858 8.883 9.649 1.00 96.56 163 ILE A O 1
ATOM 1259 N N . SER A 1 164 ? 3.007 7.679 11.534 1.00 95.25 164 SER A N 1
ATOM 1260 C CA . SER A 1 164 ? 3.997 8.562 12.168 1.00 95.25 164 SER A CA 1
ATOM 1261 C C . SER A 1 164 ? 5.342 8.583 11.438 1.00 95.25 164 SER A C 1
ATOM 1263 O O . SER A 1 164 ? 6.015 9.610 11.425 1.00 95.25 164 SER A O 1
ATOM 1265 N N . ALA A 1 165 ? 5.721 7.482 10.785 1.00 92.69 165 ALA A N 1
ATOM 1266 C CA . ALA A 1 165 ? 6.922 7.406 9.959 1.00 92.69 165 ALA A CA 1
ATOM 1267 C C . ALA A 1 165 ? 6.733 7.970 8.535 1.00 92.69 165 ALA A C 1
ATOM 1269 O O . ALA A 1 165 ? 7.679 7.940 7.743 1.00 92.69 165 ALA A O 1
ATOM 1270 N N . ALA A 1 166 ? 5.530 8.418 8.164 1.00 92.62 166 ALA A N 1
ATOM 1271 C CA . ALA A 1 166 ? 5.257 8.919 6.824 1.00 92.62 166 ALA A CA 1
ATOM 1272 C C . ALA A 1 166 ? 5.723 10.376 6.642 1.00 92.62 166 ALA A C 1
ATOM 1274 O O . ALA A 1 166 ? 5.553 11.198 7.544 1.00 92.62 166 ALA A O 1
ATOM 1275 N N . PRO A 1 167 ? 6.264 10.733 5.462 1.00 89.31 167 PRO A N 1
ATOM 1276 C CA . PRO A 1 167 ? 6.511 12.127 5.114 1.00 89.31 167 PRO A CA 1
ATOM 1277 C C . PRO A 1 167 ? 5.232 12.988 5.146 1.00 89.31 167 PRO A C 1
ATOM 1279 O O . PRO A 1 167 ? 4.130 12.471 4.913 1.00 89.31 167 PRO A O 1
ATOM 1282 N N . PRO A 1 168 ? 5.361 14.316 5.345 1.00 87.06 168 PRO A N 1
ATOM 1283 C CA . PRO A 1 168 ? 4.263 15.249 5.109 1.00 87.06 168 PRO A CA 1
ATOM 1284 C C . PRO A 1 168 ? 3.691 15.088 3.695 1.00 87.06 168 PRO A C 1
ATOM 1286 O O . PRO A 1 168 ? 4.433 14.831 2.745 1.00 87.06 168 PRO A O 1
ATOM 1289 N N . GLY A 1 169 ? 2.375 15.234 3.552 1.00 88.00 169 GLY A N 1
ATOM 1290 C CA . GLY A 1 169 ? 1.667 15.050 2.284 1.00 88.00 169 GLY A CA 1
ATOM 1291 C C . GLY A 1 169 ? 1.123 13.637 2.045 1.00 88.00 169 GLY A C 1
ATOM 1292 O O . GLY A 1 169 ? 0.321 13.466 1.128 1.00 88.00 169 GLY A O 1
ATOM 1293 N N . CYS A 1 170 ? 1.486 12.632 2.857 1.00 90.81 170 CYS A N 1
ATOM 1294 C CA . CYS A 1 170 ? 0.873 11.300 2.762 1.00 90.81 170 CYS A CA 1
ATOM 1295 C C . CYS A 1 170 ? -0.480 11.227 3.497 1.00 90.81 170 CYS A C 1
ATOM 1297 O O . CYS A 1 170 ? -1.487 10.838 2.906 1.00 90.81 170 CYS A O 1
ATOM 1299 N N . PHE A 1 171 ? -0.499 11.619 4.778 1.00 94.62 171 PHE A N 1
ATOM 1300 C CA . PHE A 1 171 ? -1.691 11.613 5.640 1.00 94.62 171 PHE A CA 1
ATOM 1301 C C . PHE A 1 171 ? -2.102 13.045 5.995 1.00 94.62 171 PHE A C 1
ATOM 1303 O O . PHE A 1 171 ? -3.137 13.527 5.535 1.00 94.62 171 PHE A O 1
ATOM 1310 N N . THR A 1 172 ? -1.248 13.764 6.726 1.00 88.81 172 THR A N 1
ATOM 1311 C CA . THR A 1 172 ? -1.402 15.203 6.991 1.00 88.81 172 THR A CA 1
ATOM 1312 C C . THR A 1 172 ? -0.999 16.022 5.768 1.00 88.81 172 THR A C 1
ATOM 1314 O O . THR A 1 172 ? -0.067 15.643 5.056 1.00 88.81 172 THR A O 1
ATOM 1317 N N . ASP A 1 173 ? -1.697 17.136 5.526 1.00 88.12 173 ASP A N 1
ATOM 1318 C CA . ASP A 1 173 ? -1.460 18.057 4.401 1.00 88.12 173 ASP A CA 1
ATOM 1319 C C . ASP A 1 173 ? -1.459 17.369 3.025 1.00 88.12 173 ASP A C 1
ATOM 1321 O O . ASP A 1 173 ? -0.799 17.805 2.080 1.00 88.12 173 ASP A O 1
ATOM 1325 N N . ASN A 1 174 ? -2.192 16.257 2.905 1.00 89.31 174 ASN A N 1
ATOM 1326 C CA . ASN A 1 174 ? -2.255 15.496 1.668 1.00 89.31 174 ASN A CA 1
ATOM 1327 C C . ASN A 1 174 ? -3.070 16.243 0.599 1.00 89.31 174 ASN A C 1
ATOM 1329 O O . ASN A 1 174 ? -4.096 16.870 0.872 1.00 89.31 174 ASN A O 1
ATOM 1333 N N . THR A 1 175 ? -2.615 16.162 -0.646 1.00 87.12 175 THR A N 1
ATOM 1334 C CA . THR A 1 175 ? -3.179 16.908 -1.779 1.00 87.12 175 THR A CA 1
ATOM 1335 C C . THR A 1 175 ? -4.015 16.026 -2.704 1.00 87.12 175 THR A C 1
ATOM 1337 O O . THR A 1 175 ? -4.158 16.332 -3.886 1.00 87.12 175 THR A O 1
ATOM 1340 N N . ASP A 1 176 ? -4.596 14.936 -2.188 1.00 84.94 176 ASP A N 1
ATOM 1341 C CA . ASP A 1 176 ? -5.307 13.963 -3.021 1.00 84.94 176 ASP A CA 1
ATOM 1342 C C . ASP A 1 176 ? -6.437 14.613 -3.836 1.00 84.94 176 ASP A C 1
ATOM 1344 O O . ASP A 1 176 ? -7.289 15.269 -3.251 1.00 84.94 176 ASP A O 1
ATOM 1348 N N . PRO A 1 177 ? -6.513 14.483 -5.167 1.00 83.12 177 PRO A N 1
ATOM 1349 C CA . PRO A 1 177 ? -7.530 15.195 -5.943 1.00 83.12 177 PRO A CA 1
ATOM 1350 C C . PRO A 1 177 ? -8.965 14.851 -5.514 1.00 83.12 177 PRO A C 1
ATOM 1352 O O . PRO A 1 177 ? -9.846 15.705 -5.609 1.00 83.12 177 PRO A O 1
ATOM 1355 N N . ASN A 1 178 ? -9.199 13.650 -4.979 1.00 83.19 178 ASN A N 1
ATOM 1356 C CA . ASN A 1 178 ? -10.494 13.259 -4.444 1.00 83.19 178 ASN A CA 1
ATOM 1357 C C . ASN A 1 178 ? -10.647 13.771 -2.986 1.00 83.19 178 ASN A C 1
ATOM 1359 O O . ASN A 1 178 ? -9.838 13.419 -2.121 1.00 83.19 178 ASN A O 1
ATOM 1363 N N . PRO A 1 179 ? -11.674 14.597 -2.689 1.00 83.50 179 PRO A N 1
ATOM 1364 C CA . PRO A 1 179 ? -11.879 15.165 -1.355 1.00 83.50 179 PRO A CA 1
ATOM 1365 C C . PRO A 1 179 ? -12.145 14.112 -0.279 1.00 83.50 179 PRO A C 1
ATOM 1367 O O . PRO A 1 179 ? -11.577 14.226 0.804 1.00 83.50 179 PRO A O 1
ATOM 1370 N N . ASP A 1 180 ? -12.902 13.064 -0.597 1.00 85.25 180 ASP A N 1
ATOM 1371 C CA . ASP A 1 180 ? -13.232 11.981 0.333 1.00 85.25 180 ASP A CA 1
ATOM 1372 C C . ASP A 1 180 ? -11.968 11.198 0.716 1.00 85.25 180 ASP A C 1
ATOM 1374 O O . ASP A 1 180 ? -11.683 10.971 1.890 1.00 85.25 180 ASP A O 1
ATOM 1378 N N . ARG A 1 181 ? -11.130 10.847 -0.269 1.00 86.56 181 ARG A N 1
ATOM 1379 C CA . ARG A 1 181 ? -9.839 10.174 -0.035 1.00 86.56 181 ARG A CA 1
ATOM 1380 C C . ARG A 1 181 ? -8.892 11.038 0.782 1.00 86.56 181 ARG A C 1
ATOM 1382 O O . ARG A 1 181 ? -8.196 10.516 1.654 1.00 86.56 181 ARG A O 1
ATOM 1389 N N . ARG A 1 182 ? -8.862 12.346 0.519 1.00 90.38 182 ARG A N 1
ATOM 1390 C CA . ARG A 1 182 ? -8.065 13.291 1.308 1.00 90.38 182 ARG A CA 1
ATOM 1391 C C . ARG A 1 182 ? -8.508 13.321 2.764 1.00 90.38 182 ARG A C 1
ATOM 1393 O O . ARG A 1 182 ? -7.649 13.266 3.642 1.00 90.38 182 ARG A O 1
ATOM 1400 N N . GLU A 1 183 ? -9.811 13.386 3.012 1.00 91.81 183 GLU A N 1
ATOM 1401 C CA . GLU A 1 183 ? -10.374 13.389 4.362 1.00 91.81 183 GLU A CA 1
ATOM 1402 C C . GLU A 1 183 ? -10.100 12.068 5.096 1.00 91.81 183 GLU A C 1
ATOM 1404 O O . GLU A 1 183 ? -9.603 12.078 6.222 1.00 91.81 183 GLU A O 1
ATOM 1409 N N . ILE A 1 184 ? -10.325 10.924 4.441 1.00 91.75 184 ILE A N 1
ATOM 1410 C CA . ILE A 1 184 ? -10.059 9.590 5.007 1.00 91.75 184 ILE A CA 1
ATOM 1411 C C . ILE A 1 184 ? -8.598 9.454 5.454 1.00 91.75 184 ILE A C 1
ATOM 1413 O O . ILE A 1 184 ? -8.330 8.937 6.544 1.00 91.75 184 ILE A O 1
ATOM 1417 N N . ARG A 1 185 ? -7.655 9.934 4.632 1.00 94.12 185 ARG A N 1
ATOM 1418 C CA . ARG A 1 185 ? -6.217 9.926 4.944 1.00 94.12 185 ARG A CA 1
ATOM 1419 C C . ARG A 1 185 ? -5.870 10.878 6.082 1.00 94.12 185 ARG A C 1
ATOM 1421 O O . ARG A 1 185 ? -5.112 10.498 6.969 1.00 94.12 185 ARG A O 1
ATOM 1428 N N . ALA A 1 186 ? -6.434 12.085 6.081 1.00 95.31 186 ALA A N 1
ATOM 1429 C CA . ALA A 1 186 ? -6.200 13.065 7.140 1.00 95.31 186 ALA A CA 1
ATOM 1430 C C . ALA A 1 186 ? -6.695 12.560 8.508 1.00 95.31 186 ALA A C 1
ATOM 1432 O O . ALA A 1 186 ? -6.047 12.793 9.526 1.00 95.31 186 ALA A O 1
ATOM 1433 N N . ASN A 1 187 ? -7.797 11.806 8.523 1.00 96.12 187 ASN A N 1
ATOM 1434 C CA . ASN A 1 187 ? -8.407 11.271 9.740 1.00 96.12 187 ASN A CA 1
ATOM 1435 C C . ASN A 1 187 ? -7.851 9.903 10.179 1.00 96.12 187 ASN A C 1
ATOM 1437 O O . ASN A 1 187 ? -8.301 9.371 11.193 1.00 96.12 187 ASN A O 1
ATOM 1441 N N . ALA A 1 188 ? -6.886 9.322 9.456 1.00 97.38 188 ALA A N 1
ATOM 1442 C CA . ALA A 1 188 ? -6.384 7.968 9.712 1.00 97.38 188 ALA A CA 1
ATOM 1443 C C . ALA A 1 188 ? -5.864 7.771 11.143 1.00 97.38 188 ALA A C 1
ATOM 1445 O O . ALA A 1 188 ? -6.295 6.856 11.841 1.00 97.38 188 ALA A O 1
ATOM 1446 N N . ALA A 1 189 ? -5.009 8.676 11.630 1.00 97.81 189 ALA A N 1
ATOM 1447 C CA . ALA A 1 189 ? -4.443 8.561 12.975 1.00 97.81 189 ALA A CA 1
ATOM 1448 C C . ALA A 1 189 ? -5.521 8.599 14.070 1.00 97.81 189 ALA A C 1
ATOM 1450 O O . ALA A 1 189 ? -5.486 7.794 15.001 1.00 97.81 189 ALA A O 1
ATOM 1451 N N . ALA A 1 190 ? -6.487 9.515 13.946 1.00 97.81 190 ALA A N 1
ATOM 1452 C CA . ALA A 1 190 ? -7.595 9.632 14.889 1.00 97.81 190 ALA A CA 1
ATOM 1453 C C . ALA A 1 190 ? -8.470 8.371 14.863 1.00 97.81 190 ALA A C 1
ATOM 1455 O O . ALA A 1 190 ? -8.698 7.766 15.906 1.00 97.81 190 ALA A O 1
ATOM 1456 N N . ARG A 1 191 ? -8.849 7.907 13.664 1.00 97.38 191 ARG A N 1
ATOM 1457 C CA . ARG A 1 191 ? -9.647 6.690 13.466 1.00 97.38 191 ARG A CA 1
ATOM 1458 C C . ARG A 1 191 ? -8.992 5.458 14.095 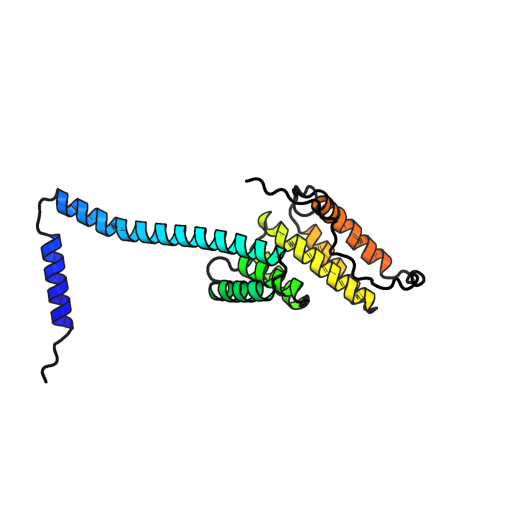1.00 97.38 191 ARG A C 1
ATOM 1460 O O . ARG A 1 191 ? -9.647 4.731 14.836 1.00 97.38 191 ARG A O 1
ATOM 1467 N N . VAL A 1 192 ? -7.703 5.229 13.839 1.00 98.25 192 VAL A N 1
ATOM 1468 C CA . VAL A 1 192 ? -6.972 4.082 14.407 1.00 98.25 192 VAL A CA 1
ATOM 1469 C C . VAL A 1 192 ? -6.822 4.214 15.929 1.00 98.25 192 VAL A C 1
ATOM 1471 O O . VAL A 1 192 ? -6.940 3.225 16.650 1.00 98.25 192 VAL A O 1
ATOM 1474 N N . THR A 1 193 ? -6.628 5.430 16.446 1.00 98.00 193 THR A N 1
ATOM 1475 C CA . THR A 1 193 ? -6.580 5.685 17.897 1.00 98.00 193 THR A CA 1
ATOM 1476 C C . THR A 1 193 ? -7.918 5.364 18.569 1.00 98.00 193 THR A C 1
ATOM 1478 O O . THR A 1 193 ? -7.942 4.702 19.605 1.00 98.00 193 THR A O 1
ATOM 1481 N N . ASP A 1 194 ? -9.039 5.756 17.962 1.00 97.12 194 ASP A N 1
ATOM 1482 C CA . ASP A 1 194 ? -10.378 5.438 18.466 1.00 97.12 194 ASP A CA 1
ATOM 1483 C C . ASP A 1 194 ? -10.639 3.926 18.478 1.00 97.12 194 ASP A C 1
ATOM 1485 O O . ASP A 1 194 ? -11.212 3.393 19.435 1.00 97.12 194 ASP A O 1
ATOM 1489 N N . LYS A 1 195 ? -10.151 3.201 17.465 1.00 96.56 195 LYS A N 1
ATOM 1490 C CA . LYS A 1 195 ? -10.195 1.733 17.445 1.00 96.56 195 LYS A CA 1
ATOM 1491 C C . LYS A 1 195 ? -9.430 1.119 18.617 1.00 96.56 195 LYS A C 1
ATOM 1493 O O . LYS A 1 195 ? -9.979 0.263 19.303 1.00 96.56 195 LYS A O 1
ATOM 1498 N N . ILE A 1 196 ? -8.218 1.593 18.918 1.00 96.75 196 ILE A N 1
ATOM 1499 C CA . ILE A 1 196 ? -7.452 1.137 20.094 1.00 96.75 196 ILE A CA 1
ATOM 1500 C C . ILE A 1 196 ? -8.211 1.433 21.395 1.00 96.75 196 ILE A C 1
ATOM 1502 O O . ILE A 1 196 ? -8.336 0.558 22.251 1.00 96.75 196 ILE A O 1
ATOM 1506 N N . ASN A 1 197 ? -8.770 2.637 21.535 1.00 94.75 197 ASN A N 1
ATOM 1507 C CA . ASN A 1 197 ? -9.506 3.043 22.736 1.00 94.75 197 ASN A CA 1
ATOM 1508 C C . ASN A 1 197 ? -10.763 2.191 22.984 1.00 94.75 197 ASN A C 1
ATOM 1510 O O . ASN A 1 197 ? -11.154 1.974 24.131 1.00 94.75 197 ASN A O 1
ATOM 1514 N N . THR A 1 198 ? -11.393 1.698 21.916 1.00 92.38 198 THR A N 1
ATOM 1515 C CA . THR A 1 198 ? -12.630 0.906 21.984 1.00 92.38 198 THR A CA 1
ATOM 1516 C C . THR A 1 198 ? -12.400 -0.601 22.101 1.00 92.38 198 THR A C 1
ATOM 1518 O O . THR A 1 198 ? -13.333 -1.307 22.478 1.00 92.38 198 THR A O 1
ATOM 1521 N N . LEU A 1 199 ? -11.175 -1.104 21.887 1.00 90.69 199 LEU A N 1
ATOM 1522 C CA . LEU A 1 199 ? -10.833 -2.539 21.956 1.00 90.69 199 LEU A CA 1
ATOM 1523 C C . LEU A 1 199 ? -11.269 -3.240 23.251 1.00 90.69 199 LEU A C 1
ATOM 1525 O O . LEU A 1 199 ? -11.584 -4.429 23.241 1.00 90.69 199 LEU A O 1
ATOM 1529 N N . HIS A 1 200 ? -11.249 -2.508 24.362 1.00 81.31 200 HIS A N 1
ATOM 1530 C CA . HIS A 1 200 ? -11.537 -3.024 25.701 1.00 81.31 200 HIS A CA 1
ATOM 1531 C C . HIS A 1 200 ? -12.910 -2.594 26.226 1.00 81.31 200 HIS A C 1
ATOM 1533 O O . HIS A 1 200 ? -13.272 -2.915 27.361 1.00 81.31 200 HIS A O 1
ATOM 1539 N N . MET A 1 201 ? -13.676 -1.848 25.428 1.00 80.31 201 MET A N 1
ATOM 1540 C CA . MET A 1 201 ? -15.027 -1.463 25.803 1.00 80.31 201 MET A CA 1
ATOM 1541 C C . MET A 1 201 ? -15.983 -2.644 25.599 1.00 80.31 201 MET A C 1
ATOM 1543 O O . MET A 1 201 ? -15.823 -3.407 24.644 1.00 80.31 201 MET A O 1
ATOM 1547 N N . PRO A 1 202 ? -16.995 -2.812 26.471 1.00 66.50 202 PRO A N 1
ATOM 1548 C CA . PRO A 1 202 ? -18.049 -3.787 26.238 1.00 66.50 202 PRO A CA 1
ATOM 1549 C C . PRO A 1 202 ? -18.655 -3.555 24.856 1.00 66.50 202 PRO A C 1
ATOM 1551 O O . PRO A 1 202 ? -18.982 -2.414 24.518 1.00 66.50 202 PRO A O 1
ATOM 1554 N N . ALA A 1 203 ? -18.802 -4.624 24.069 1.00 61.00 203 ALA A N 1
ATOM 1555 C CA . ALA A 1 203 ? -19.435 -4.529 22.763 1.00 61.00 203 ALA A CA 1
ATOM 1556 C C . ALA A 1 203 ? -20.801 -3.831 22.913 1.00 61.00 203 ALA A C 1
ATOM 1558 O O . ALA A 1 203 ? -21.570 -4.200 23.813 1.00 61.00 203 ALA A O 1
ATOM 1559 N N . PRO A 1 204 ? -21.121 -2.830 22.070 1.00 60.00 204 PRO A N 1
ATOM 1560 C CA . PRO A 1 204 ? -22.466 -2.282 22.015 1.00 60.00 204 PRO A CA 1
ATOM 1561 C C . PRO A 1 204 ? -23.474 -3.429 21.856 1.00 60.00 204 PRO A C 1
ATOM 1563 O O . PRO A 1 204 ? -23.147 -4.429 21.205 1.00 60.00 204 PRO A O 1
ATOM 1566 N N . PRO A 1 205 ? -24.688 -3.325 22.431 1.00 56.38 205 PRO A N 1
ATOM 1567 C CA . PRO A 1 205 ? -25.718 -4.332 22.212 1.00 56.38 205 PRO A CA 1
ATOM 1568 C C . PRO A 1 205 ? -25.861 -4.580 20.704 1.00 56.38 205 PRO A C 1
ATOM 1570 O O . PRO A 1 205 ? -25.818 -3.610 19.939 1.00 56.38 205 PRO A O 1
ATOM 1573 N N . PRO A 1 206 ? -25.974 -5.850 20.268 1.00 50.94 206 PRO A N 1
ATOM 1574 C CA . PRO A 1 206 ? -25.974 -6.183 18.854 1.00 50.94 206 PRO A CA 1
ATOM 1575 C C . PRO A 1 206 ? -27.030 -5.336 18.151 1.00 50.94 206 PRO A C 1
ATOM 1577 O O . PRO A 1 206 ? -28.203 -5.346 18.536 1.00 50.94 206 PRO A O 1
ATOM 1580 N N . ALA A 1 207 ? -26.601 -4.574 17.143 1.00 59.19 207 ALA A N 1
ATOM 1581 C CA . ALA A 1 207 ? -27.535 -3.901 16.259 1.00 59.19 207 ALA A CA 1
ATOM 1582 C C . ALA A 1 207 ? -28.513 -4.958 15.708 1.00 59.19 207 ALA A C 1
ATOM 1584 O O . ALA A 1 207 ? -28.100 -6.107 15.500 1.00 59.19 207 ALA A O 1
ATOM 1585 N N . PRO A 1 208 ? -29.796 -4.612 15.477 1.00 56.56 208 PRO A N 1
ATOM 1586 C CA . PRO A 1 208 ? -30.715 -5.503 14.782 1.00 56.56 208 PRO A CA 1
ATOM 1587 C C . PRO A 1 208 ? -30.011 -6.046 13.545 1.00 56.56 208 PRO A C 1
ATOM 1589 O O . PRO A 1 208 ? -29.358 -5.270 12.845 1.00 56.56 208 PRO A O 1
ATOM 1592 N N . VAL A 1 209 ? -30.101 -7.359 13.319 1.00 46.06 209 VAL A N 1
ATOM 1593 C CA . VAL A 1 209 ? -29.470 -8.026 12.179 1.00 46.06 209 VAL A CA 1
ATOM 1594 C C . VAL A 1 209 ? -29.949 -7.312 10.920 1.00 46.06 209 VAL A C 1
ATOM 1596 O O . VAL A 1 209 ? -31.063 -7.541 10.452 1.00 46.06 209 VAL A O 1
ATOM 1599 N N . GLN A 1 210 ? -29.142 -6.391 10.399 1.00 51.22 210 GLN A N 1
ATOM 1600 C CA . GLN A 1 210 ? -29.390 -5.839 9.087 1.00 51.22 210 GLN A CA 1
ATOM 1601 C C . GLN A 1 210 ? -29.082 -7.000 8.157 1.00 51.22 210 GLN A C 1
ATOM 1603 O O . GLN A 1 210 ? -27.934 -7.431 8.053 1.00 51.22 210 GLN A O 1
ATOM 1608 N N . THR A 1 211 ? -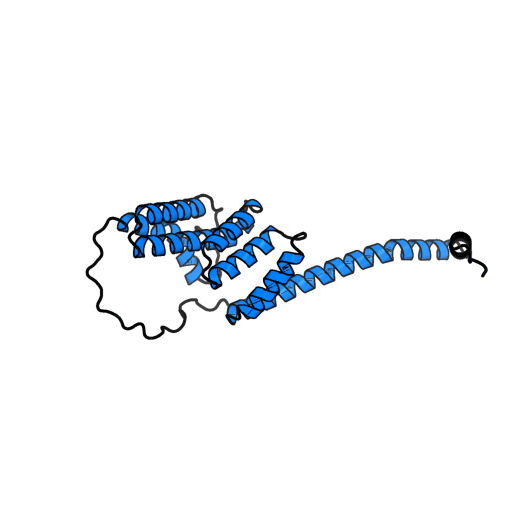30.117 -7.579 7.549 1.00 40.78 211 THR A N 1
ATOM 1609 C CA . THR A 1 211 ? -29.937 -8.418 6.368 1.00 40.78 211 THR A CA 1
ATOM 1610 C C . THR A 1 211 ? -29.003 -7.655 5.446 1.00 40.78 211 THR A C 1
ATOM 1612 O O . THR A 1 211 ? -29.357 -6.565 4.998 1.00 40.78 211 THR A O 1
ATOM 1615 N N . LEU A 1 212 ? -27.808 -8.200 5.220 1.00 41.25 212 LEU A N 1
ATOM 1616 C CA . LEU A 1 212 ? -26.879 -7.723 4.209 1.00 41.25 212 LEU A CA 1
ATOM 1617 C C . LEU A 1 212 ? -27.559 -7.931 2.852 1.00 41.25 212 LEU A C 1
ATOM 1619 O O . LEU A 1 212 ? -27.305 -8.905 2.150 1.00 41.25 212 LEU A O 1
ATOM 1623 N N . THR A 1 213 ? -28.482 -7.046 2.482 1.00 45.28 213 THR A N 1
ATOM 1624 C CA . THR A 1 213 ? -28.741 -6.791 1.071 1.00 45.28 213 THR A CA 1
ATOM 1625 C C . THR A 1 213 ? -27.394 -6.403 0.479 1.00 45.28 213 THR A C 1
ATOM 1627 O O . THR A 1 213 ? -26.747 -5.544 1.083 1.00 45.28 213 THR A O 1
ATOM 1630 N N . PRO A 1 214 ? -26.942 -7.027 -0.626 1.00 44.31 214 PRO A N 1
ATOM 1631 C CA . PRO A 1 214 ? -25.692 -6.662 -1.277 1.00 44.31 214 PRO A CA 1
ATOM 1632 C C . PRO A 1 214 ? -25.687 -5.153 -1.485 1.00 44.31 214 PRO A C 1
ATOM 1634 O O . PRO A 1 214 ? -26.441 -4.628 -2.307 1.00 44.31 214 PRO A O 1
ATOM 1637 N N . GLN A 1 215 ? -24.929 -4.446 -0.651 1.00 47.09 215 GLN A N 1
ATOM 1638 C CA . GLN A 1 215 ? -24.840 -3.008 -0.765 1.00 47.09 215 GLN A CA 1
ATOM 1639 C C . GLN A 1 215 ? -24.057 -2.770 -2.056 1.00 47.09 215 GLN A C 1
ATOM 1641 O O . GLN A 1 215 ? -23.013 -3.407 -2.238 1.00 47.09 215 GLN A O 1
ATOM 1646 N N . PRO A 1 216 ? -24.556 -1.939 -2.986 1.00 47.56 216 PRO A N 1
ATOM 1647 C CA . PRO A 1 216 ? -23.759 -1.560 -4.140 1.00 47.56 216 PRO A CA 1
ATOM 1648 C C . PRO A 1 216 ? -22.393 -1.057 -3.646 1.00 47.56 216 PRO A C 1
ATOM 1650 O O . PRO A 1 216 ? -22.329 -0.485 -2.548 1.00 47.56 216 PRO A O 1
ATOM 1653 N N . PRO A 1 217 ? -21.307 -1.304 -4.403 1.00 46.12 217 PRO A N 1
ATOM 1654 C CA . PRO A 1 217 ? -19.975 -0.849 -4.021 1.00 46.12 217 PRO A CA 1
ATOM 1655 C C . PRO A 1 217 ? -20.049 0.630 -3.626 1.00 46.12 217 PRO A C 1
ATOM 1657 O O . PRO A 1 217 ? -20.809 1.367 -4.262 1.00 46.12 217 PRO A O 1
ATOM 1660 N N . PRO A 1 218 ? -19.343 1.060 -2.564 1.00 44.09 218 PRO A N 1
ATOM 1661 C CA . PRO A 1 218 ? -19.476 2.407 -2.030 1.00 44.09 218 PRO A CA 1
ATOM 1662 C C . PRO A 1 218 ? -19.333 3.433 -3.156 1.00 44.09 218 PRO A C 1
ATOM 1664 O O . PRO A 1 218 ? -18.257 3.629 -3.713 1.00 44.09 218 PRO A O 1
ATOM 1667 N N . THR A 1 219 ? -20.439 4.100 -3.486 1.00 44.22 219 THR A N 1
ATOM 1668 C CA . THR A 1 219 ? -20.497 5.185 -4.477 1.00 44.22 219 THR A CA 1
ATOM 1669 C C . THR A 1 219 ? -19.827 6.463 -3.964 1.00 44.22 219 THR A C 1
ATOM 1671 O O . THR A 1 219 ? -19.790 7.468 -4.666 1.00 44.22 219 THR A O 1
ATOM 1674 N N . SER A 1 220 ? -19.325 6.437 -2.727 1.00 44.06 220 SER A N 1
ATOM 1675 C CA . SER A 1 220 ? -18.880 7.586 -1.939 1.00 44.06 220 SER A CA 1
ATOM 1676 C C . SER A 1 220 ? -17.516 8.140 -2.329 1.00 44.06 220 SER A C 1
ATOM 1678 O O . SER A 1 220 ? -17.022 9.027 -1.648 1.00 44.06 220 SER A O 1
ATOM 1680 N N . LEU A 1 221 ? -16.876 7.618 -3.375 1.00 49.12 221 LEU A N 1
ATOM 1681 C CA . LEU A 1 221 ? -15.714 8.282 -3.942 1.00 49.12 221 LEU A CA 1
ATOM 1682 C C . LEU A 1 221 ? -16.210 9.223 -5.028 1.00 49.12 221 LEU A C 1
ATOM 1684 O O . LEU A 1 221 ? -16.593 8.781 -6.112 1.00 49.12 221 LEU A O 1
ATOM 1688 N N . THR A 1 222 ? -16.165 10.527 -4.753 1.00 52.97 222 THR A N 1
ATOM 1689 C CA . THR A 1 222 ? -16.319 11.543 -5.795 1.00 52.97 222 THR A CA 1
ATOM 1690 C C . THR A 1 222 ? -15.407 11.164 -6.977 1.00 52.97 222 THR A C 1
ATOM 1692 O O . THR A 1 222 ? -14.208 10.934 -6.763 1.00 52.97 222 THR A O 1
ATOM 1695 N N . PRO A 1 223 ? -15.920 11.039 -8.216 1.00 55.25 223 PRO A N 1
ATOM 1696 C CA . PRO A 1 223 ? -15.112 10.581 -9.340 1.00 55.25 223 PRO A CA 1
ATOM 1697 C C . PRO A 1 223 ? -13.853 11.436 -9.485 1.00 55.25 223 PRO A C 1
ATOM 1699 O O . PRO A 1 223 ? -13.929 12.663 -9.534 1.00 55.25 223 PRO A O 1
ATOM 1702 N N . THR A 1 224 ? -12.679 10.803 -9.553 1.00 49.94 224 THR A N 1
ATOM 1703 C CA . THR A 1 224 ? -11.455 11.522 -9.917 1.00 49.94 224 THR A CA 1
ATOM 1704 C C . THR A 1 224 ? -11.541 11.855 -11.401 1.00 49.94 224 THR A C 1
ATOM 1706 O O . THR A 1 224 ? -11.343 10.989 -12.249 1.00 49.94 224 THR A O 1
ATOM 1709 N N . THR A 1 225 ? -11.855 13.106 -11.736 1.00 44.38 225 THR A N 1
ATOM 1710 C CA . THR A 1 225 ? -11.607 13.634 -13.080 1.00 44.38 225 THR A CA 1
ATOM 1711 C C . THR A 1 225 ? -10.101 13.657 -13.301 1.00 44.38 225 THR A C 1
ATOM 1713 O O . THR A 1 225 ? -9.408 14.533 -12.787 1.00 44.38 225 THR A O 1
ATOM 1716 N N . VAL A 1 226 ? -9.594 12.663 -14.027 1.00 36.25 226 VAL A N 1
ATOM 1717 C CA . VAL A 1 226 ? -8.227 12.669 -14.550 1.00 36.25 226 VAL A CA 1
ATOM 1718 C C . VAL A 1 226 ? -8.156 13.804 -15.580 1.00 36.25 226 VAL A C 1
ATOM 1720 O O . VAL A 1 226 ? -8.945 13.782 -16.529 1.00 36.25 226 VAL A O 1
ATOM 1723 N N . PRO A 1 227 ? -7.312 14.837 -15.397 1.00 30.97 227 PRO A N 1
ATOM 1724 C CA . PRO A 1 227 ? -7.097 15.819 -16.452 1.00 30.97 227 PRO A CA 1
ATOM 1725 C C . PRO A 1 227 ? -6.461 15.132 -17.679 1.00 30.97 227 PRO A C 1
ATOM 1727 O O . PRO A 1 227 ? -5.736 14.152 -17.495 1.00 30.97 227 PRO A O 1
ATOM 1730 N N . PRO A 1 228 ? -6.766 15.603 -18.903 1.00 39.31 228 PRO A N 1
ATOM 1731 C CA . PRO A 1 228 ? -6.277 15.008 -20.149 1.00 39.31 228 PRO A CA 1
ATOM 1732 C C . PRO A 1 228 ? -4.749 15.012 -20.272 1.00 39.31 228 PRO A C 1
ATOM 1734 O O . PRO A 1 228 ? -4.103 15.920 -19.699 1.00 39.31 228 PRO A O 1
#

Secondary structure (DSSP, 8-state):
-----HHHHHHHHHHHHHHHHHSS-HHHHHHHHHHHHHHHHHHHHHHHHHHHHHHHHHHHHHHHHHHHT-HHHHHHHHHHHHHTTTS-HHHHHHHHHHHHHHTT-HHHHHHHHHHHHTT--SGGGHHHHHHHHHHHHHHHHHHHHTT-HHHHHHHHHHHHHHHHTSPTTSSTT---SSHHHHHHHHTHHHHHHHHHHHTTSPPPPPPP------PPS-TTS-------

Organism: Mycobacterium gordonae (NCBI:txid1778)

Radius of gyration: 28.4 Å; chains: 1; bounding box: 70×54×77 Å

pLDDT: mean 76.04, std 17.66, range [30.97, 98.62]

Sequence (228 aa):
MLQRNPRRVLHRAQAHAAAWWQRGPTRLRQRRQLLVCTLPAATVLLALAAEITRTMLAGQAALTDYNRHDLDALRADVATLSQFNIVDPAQVSFIAADLAVLEGRLEDAEHHFTAALAHDGGPASCPVRVNLELLRETRGDLAAATSHTAQAEQFYTTALQTISAAPPGCFTDNTDPNPDRREIRANAAARVTDKINTLHMPAPPPAPVQTLTPQPPPTSLTPTTVPP

Foldseek 3Di:
DDDPDVVVVVVVVVVVVVVVLPDDDPVVNVVVVCCVVVVVVVVVVVVVVVVVVVVVVLVVVLVVCVVVLVLVVLVVSLVVVVVVCPPPVLVSLQSQLVSCVSVVVLVSNLVSLVSSQVVDQAPVNLVSLVVNLVSLQVQLVVCLVVLVLVSSLVSLVVSLVSLVSDDDQSQHPPPPQWPVVNVCSVCSNVVSVVSNVCSPPDPDDDDPPDPCPPDPDPPPTDDPPDDD